Protein AF-A0A521XJP0-F1 (afdb_monomer)

pLDDT: mean 88.85, std 8.58, range [39.91, 96.44]

Radius of gyration: 29.36 Å; Cα contacts (8 Å, |Δi|>4): 157; chains: 1; bounding box: 65×65×94 Å

Solvent-accessible surface area (backbone atoms only — not comparable to full-atom values): 13134 Å² total; per-residue (Å²): 130,79,80,76,66,72,87,56,94,70,55,75,67,50,48,54,54,47,52,50,52,53,44,69,76,42,40,68,39,53,48,54,42,56,51,67,35,46,63,34,51,50,50,22,52,52,45,34,73,74,32,93,48,70,68,60,12,50,63,70,16,42,65,34,49,54,52,26,53,54,44,42,54,33,34,50,43,13,48,52,46,29,50,50,29,53,60,73,72,41,83,53,46,47,66,63,18,44,52,55,13,57,76,41,34,71,59,53,49,54,51,50,50,52,52,49,52,54,49,54,51,47,64,61,46,48,59,54,52,50,63,30,41,64,43,20,66,52,26,32,77,77,64,74,34,57,72,69,56,7,39,50,49,16,33,58,53,33,59,96,42,50,69,61,51,49,55,51,50,50,51,53,47,51,65,55,43,52,61,54,58,60,47,57,70,35,68,84,45,60,69,70,59,31,50,51,52,46,50,55,50,48,67,61,39,52,61,52,53,55,49,53,52,51,52,49,52,50,54,43,46,53,53,51,52,53,55,52,60,75,66,52,76,78,79,77,81,65,82,79,88,123

Mean predicted aligned error: 9.86 Å

Secondary structure (DSSP, 8-state):
-PPP-TTS---HHHHHHHHHHHHHHTHHHHHHHHHTTHHHHHHHHHHHHT-SSHHHHHHHHHHHHHHHHHHHHHHHHHHHHHHHHHHHTPPP-HHHHHHHHHHTHHHHHHHHHHHHHHHHHHHHHHHHHHHHHTTHHHHHHHH---THHHHHHHHHHHTT-HHHHHHHHHHHHHHHHHHHHHHHGGGGS-HHHHHHHHHHHHHHHHHHHHHHHHHHHHHHHHHHHHHHHHTSPPPP------

Nearest PDB structures (foldseek):
  1wdz-assembly1_B  TM=1.627E-01  e=7.153E+00  Homo sapiens

Sequence (242 aa):
MKPADIRGRHDLGEIIGLAWRLYARNFGPMFLIALTTAPLQMLAAVVQDRIDSPDNASLAAAPFQVAGALVTIVAAGALIHATNDAATGTRPDFARSIDAAIEHFGRLFTTSLLAGVLSLISLIALPYFVIRWTFSTWAVMLEDKRNWAALDASSSIVKGAWWRTFGILLVIVLVVIGPSVMASAAQALPALAAATIASAAAALIIPFGVAAQTLLYYDLRARKEALAEAAAPPPDAGPADQ

Foldseek 3Di:
DPDPQLVDDDDPVRVVVVVVVLCVVQVVLLVVLVVQLVVLVVVLVVLLVVDPDNVVSCVRSVVSVVVSVLSVLLSVQLNVVQSVCSSVVHRRDNVVSSVRSVVCSVVSVVVVVVVVVVVVVCVVVVVVLCLQQVCLVVCCVPVVDDDVRSSVVSNVLCVPVVVVSVVLLVVLVVVLCVLVVVLVVCPVDPPVSSVVSNVVSCVVSVVSSVVSVVVVSVVSVVVVVVVVVVPDDDPPPPDDDD

Structure (mmCIF, N/CA/C/O backbone):
data_AF-A0A521XJP0-F1
#
_entry.id   AF-A0A521XJP0-F1
#
loop_
_atom_site.group_PDB
_atom_site.id
_atom_site.type_symbol
_atom_site.label_atom_id
_atom_site.label_alt_id
_atom_site.label_comp_id
_atom_site.label_asym_id
_atom_site.label_entity_id
_atom_site.label_seq_id
_atom_site.pdbx_PDB_ins_code
_atom_site.Cartn_x
_atom_site.Cartn_y
_atom_site.Cartn_z
_atom_site.occupancy
_atom_site.B_iso_or_equiv
_atom_site.auth_seq_id
_atom_site.auth_comp_id
_atom_site.auth_asym_id
_atom_site.auth_atom_id
_atom_site.pdbx_PDB_model_num
ATOM 1 N N . MET A 1 1 ? -6.608 -10.877 -42.344 1.00 41.28 1 MET A N 1
ATOM 2 C CA . MET A 1 1 ? -6.842 -10.612 -40.906 1.00 41.28 1 MET A CA 1
ATOM 3 C C . MET A 1 1 ? -6.992 -9.107 -40.741 1.00 41.28 1 MET A C 1
ATOM 5 O O . MET A 1 1 ? -6.127 -8.395 -41.235 1.00 41.28 1 MET A O 1
ATOM 9 N N . LYS A 1 2 ? -8.101 -8.616 -40.166 1.00 39.91 2 LYS A N 1
ATOM 10 C CA . LYS A 1 2 ? -8.269 -7.177 -39.880 1.00 39.91 2 LYS A CA 1
ATOM 11 C C . LYS A 1 2 ? -7.113 -6.725 -38.972 1.00 39.91 2 LYS A C 1
ATOM 13 O O . LYS A 1 2 ? -6.764 -7.498 -38.077 1.00 39.91 2 LYS A O 1
ATOM 18 N N . PRO A 1 3 ? -6.511 -5.539 -39.180 1.00 53.59 3 PRO A N 1
ATOM 19 C CA . PRO A 1 3 ? -5.606 -4.984 -38.182 1.00 53.59 3 PRO A CA 1
ATOM 20 C C . PRO A 1 3 ? -6.378 -4.941 -36.863 1.00 53.59 3 PRO A C 1
ATOM 22 O O . PRO A 1 3 ? -7.487 -4.409 -36.821 1.00 53.59 3 PRO A O 1
ATOM 25 N N . ALA A 1 4 ? -5.856 -5.616 -35.838 1.00 60.56 4 ALA A N 1
ATOM 26 C CA . ALA A 1 4 ? -6.467 -5.589 -34.519 1.00 60.56 4 ALA A CA 1
ATOM 27 C C . ALA A 1 4 ? -6.596 -4.119 -34.111 1.00 60.56 4 ALA A C 1
ATOM 29 O O . ALA A 1 4 ? -5.626 -3.370 -34.224 1.00 60.56 4 ALA A O 1
ATOM 30 N N . ASP A 1 5 ? -7.791 -3.696 -33.709 1.00 72.56 5 ASP A N 1
ATOM 31 C CA . ASP A 1 5 ? -8.006 -2.343 -33.213 1.00 72.56 5 ASP A CA 1
ATOM 32 C C . ASP A 1 5 ? -7.354 -2.233 -31.833 1.00 72.56 5 ASP A C 1
ATOM 34 O O . ASP A 1 5 ? -7.974 -2.503 -30.811 1.00 72.56 5 ASP A O 1
ATOM 38 N N . ILE A 1 6 ? -6.065 -1.889 -31.801 1.00 77.56 6 ILE A N 1
ATOM 39 C CA . ILE A 1 6 ? -5.264 -1.830 -30.569 1.00 77.56 6 ILE A CA 1
ATOM 40 C C . ILE A 1 6 ? -5.848 -0.799 -29.583 1.00 77.56 6 ILE A C 1
ATOM 42 O O . ILE A 1 6 ? -5.656 -0.937 -28.380 1.00 77.56 6 ILE A O 1
ATOM 46 N N . ARG A 1 7 ? -6.621 0.187 -30.061 1.00 80.38 7 ARG A N 1
ATOM 47 C CA . ARG A 1 7 ? -7.267 1.221 -29.234 1.00 80.38 7 ARG A CA 1
ATOM 48 C C . ARG A 1 7 ? -8.703 0.873 -28.816 1.00 80.38 7 ARG A C 1
ATOM 50 O O . ARG A 1 7 ? -9.329 1.662 -28.110 1.00 80.38 7 ARG A O 1
ATOM 57 N N . GLY A 1 8 ? -9.213 -0.282 -29.241 1.00 82.12 8 GLY A N 1
ATOM 58 C CA . GLY A 1 8 ? -10.542 -0.779 -28.900 1.00 82.12 8 GLY A CA 1
ATOM 59 C C . GLY A 1 8 ? -10.670 -1.291 -27.460 1.00 82.12 8 GLY A C 1
ATOM 60 O O . GLY A 1 8 ? -9.744 -1.223 -26.652 1.00 82.12 8 GLY A O 1
ATOM 61 N N . ARG A 1 9 ? -11.854 -1.816 -27.127 1.00 85.25 9 ARG A N 1
ATOM 62 C CA . ARG A 1 9 ? -12.091 -2.526 -25.860 1.00 85.25 9 ARG A CA 1
ATOM 63 C C . ARG A 1 9 ? -11.477 -3.918 -25.960 1.00 85.25 9 ARG A C 1
ATOM 65 O O . ARG A 1 9 ? -11.809 -4.636 -26.895 1.00 85.25 9 ARG A O 1
ATOM 72 N N . HIS A 1 10 ? -10.662 -4.281 -24.978 1.00 88.25 10 HIS A N 1
ATOM 73 C CA . HIS A 1 10 ? -9.986 -5.576 -24.906 1.00 88.25 10 HIS A CA 1
ATOM 74 C C . HIS A 1 10 ? -10.281 -6.252 -23.572 1.00 88.25 10 HIS A C 1
ATOM 76 O O . HIS A 1 10 ? -10.392 -5.570 -22.546 1.00 88.25 10 HIS A O 1
ATOM 82 N N . ASP A 1 11 ? -10.392 -7.576 -23.577 1.00 91.75 11 ASP A N 1
ATOM 83 C CA . ASP A 1 11 ? -10.381 -8.366 -22.345 1.00 91.75 11 ASP A CA 1
ATOM 84 C C . ASP A 1 11 ? -8.949 -8.549 -21.787 1.00 91.75 11 ASP A C 1
ATOM 86 O O . ASP A 1 11 ? -7.956 -8.157 -22.405 1.00 91.75 11 ASP A O 1
ATOM 90 N N . LEU A 1 12 ? -8.812 -9.121 -20.584 1.00 89.19 12 LEU A N 1
ATOM 91 C CA . LEU A 1 12 ? -7.500 -9.315 -19.947 1.00 89.19 12 LEU A CA 1
ATOM 92 C C . LEU A 1 12 ? -6.549 -10.170 -20.807 1.00 89.19 12 LEU A C 1
ATOM 94 O O . LEU A 1 12 ? -5.361 -9.854 -20.914 1.00 89.19 12 LEU A O 1
ATOM 98 N N . GLY A 1 13 ? -7.058 -11.251 -21.405 1.00 91.12 13 GLY A N 1
ATOM 99 C CA . GLY A 1 13 ? -6.258 -12.167 -22.219 1.00 91.12 13 GLY A CA 1
ATOM 100 C C . GLY A 1 13 ? -5.798 -11.511 -23.518 1.00 91.12 13 GLY A C 1
ATOM 101 O O . GLY A 1 13 ? -4.644 -11.666 -23.928 1.00 91.12 13 GLY A O 1
ATOM 102 N N . GLU A 1 14 ? -6.668 -10.713 -24.125 1.00 91.31 14 GLU A N 1
ATOM 103 C CA . GLU A 1 14 ? -6.392 -9.893 -25.293 1.00 91.31 14 GLU A CA 1
ATOM 104 C C . GLU A 1 14 ? -5.346 -8.822 -24.990 1.00 91.31 14 GLU A C 1
ATOM 106 O O . GLU A 1 14 ? -4.403 -8.699 -25.769 1.00 91.31 14 GLU A O 1
ATOM 111 N N . ILE A 1 15 ? -5.435 -8.112 -23.856 1.00 91.19 15 ILE A N 1
ATOM 112 C CA . ILE A 1 15 ? -4.435 -7.107 -23.447 1.00 91.19 15 ILE A CA 1
ATOM 113 C C . ILE A 1 15 ? -3.057 -7.752 -23.310 1.00 91.19 15 ILE A C 1
ATOM 115 O O . ILE A 1 15 ? -2.093 -7.267 -23.904 1.00 91.19 15 ILE A O 1
ATOM 119 N N . ILE A 1 16 ? -2.956 -8.860 -22.571 1.00 93.00 16 ILE A N 1
ATOM 120 C CA . ILE A 1 16 ? -1.677 -9.551 -22.356 1.00 93.00 16 ILE A CA 1
ATOM 121 C C . ILE A 1 16 ? -1.134 -10.085 -23.689 1.00 93.00 16 ILE A C 1
ATOM 123 O O . ILE A 1 16 ? 0.036 -9.878 -24.021 1.00 93.00 16 ILE A O 1
ATOM 127 N N . GLY A 1 17 ? -1.988 -10.718 -24.497 1.00 92.56 17 GLY A N 1
ATOM 128 C CA . GLY A 1 17 ? -1.606 -11.235 -25.808 1.00 92.56 17 GLY A CA 1
ATOM 129 C C . GLY A 1 17 ? -1.209 -10.134 -26.797 1.00 92.56 17 GLY A C 1
ATOM 130 O O . GLY A 1 17 ? -0.310 -10.328 -27.618 1.00 92.56 17 GLY A O 1
ATOM 131 N N . LEU A 1 18 ? -1.857 -8.968 -26.759 1.00 90.94 18 LEU A N 1
ATOM 132 C CA . LEU A 1 18 ? -1.499 -7.796 -27.562 1.00 90.94 18 LEU A CA 1
ATOM 133 C C . LEU A 1 18 ? -0.185 -7.180 -27.090 1.00 90.94 18 LEU A C 1
ATOM 135 O O . LEU A 1 18 ? 0.667 -6.917 -27.935 1.00 90.94 18 LEU A O 1
ATOM 139 N N . ALA A 1 19 ? 0.012 -7.017 -25.782 1.00 91.19 19 ALA A N 1
ATOM 140 C CA . ALA A 1 19 ? 1.254 -6.505 -25.211 1.00 91.19 19 ALA A CA 1
ATOM 141 C C . ALA A 1 19 ? 2.448 -7.382 -25.613 1.00 91.19 19 ALA A C 1
ATOM 143 O O . ALA A 1 19 ? 3.440 -6.867 -26.130 1.00 91.19 19 ALA A O 1
ATOM 144 N N . TRP A 1 20 ? 2.318 -8.709 -25.486 1.00 92.75 20 TRP A N 1
ATOM 145 C CA . TRP A 1 20 ? 3.363 -9.645 -25.904 1.00 92.75 20 TRP A CA 1
ATOM 146 C C . TRP A 1 20 ? 3.658 -9.556 -27.404 1.00 92.75 20 TRP A C 1
ATOM 148 O O . TRP A 1 20 ? 4.815 -9.450 -27.805 1.00 92.75 20 TRP A O 1
ATOM 158 N N . ARG A 1 21 ? 2.620 -9.545 -28.252 1.00 90.62 21 ARG A N 1
ATOM 159 C CA . ARG A 1 21 ? 2.785 -9.412 -29.711 1.00 90.62 21 ARG A CA 1
ATOM 160 C C . ARG A 1 21 ? 3.434 -8.085 -30.099 1.00 90.62 21 ARG A C 1
ATOM 162 O O . ARG A 1 21 ? 4.271 -8.057 -30.999 1.00 90.62 21 ARG A O 1
ATOM 169 N N . LEU A 1 22 ? 3.051 -6.997 -29.437 1.00 90.00 22 LEU A N 1
ATOM 170 C CA . LEU A 1 22 ? 3.576 -5.659 -29.688 1.00 90.00 22 LEU A CA 1
ATOM 171 C C . LEU A 1 22 ? 5.051 -5.575 -29.287 1.00 90.00 22 LEU A C 1
ATOM 173 O O . LEU A 1 22 ? 5.857 -5.081 -30.078 1.00 90.00 22 LEU A O 1
ATOM 177 N N . TYR A 1 23 ? 5.403 -6.120 -28.123 1.00 90.56 23 TYR A N 1
ATOM 178 C CA . TYR A 1 23 ? 6.780 -6.201 -27.652 1.00 90.56 23 TYR A CA 1
ATOM 179 C C . TYR A 1 23 ? 7.641 -7.089 -28.555 1.00 90.56 23 TYR A C 1
ATOM 181 O O . TYR A 1 23 ? 8.655 -6.629 -29.069 1.00 90.56 23 TYR A O 1
ATOM 189 N N . ALA A 1 24 ? 7.214 -8.323 -28.839 1.00 91.62 24 ALA A N 1
ATOM 190 C CA . ALA A 1 24 ? 7.974 -9.261 -29.667 1.00 91.62 24 ALA A CA 1
ATOM 191 C C . ALA A 1 24 ? 8.224 -8.723 -31.087 1.00 91.62 24 ALA A C 1
ATOM 193 O O . ALA A 1 24 ? 9.311 -8.890 -31.638 1.00 91.62 24 ALA A O 1
ATOM 194 N N . ARG A 1 25 ? 7.241 -8.027 -31.676 1.00 90.88 25 ARG A N 1
ATOM 195 C CA . ARG A 1 25 ? 7.371 -7.424 -33.012 1.00 90.88 25 ARG A CA 1
ATOM 196 C C . ARG A 1 25 ? 8.297 -6.205 -33.036 1.00 90.88 25 ARG A C 1
ATOM 198 O O . ARG A 1 25 ? 8.910 -5.944 -34.066 1.00 90.88 25 ARG A O 1
ATOM 205 N N . ASN A 1 26 ? 8.388 -5.461 -31.933 1.00 90.44 26 ASN A N 1
ATOM 206 C CA . ASN A 1 26 ? 9.169 -4.223 -31.828 1.00 90.44 26 ASN A CA 1
ATOM 207 C C . ASN A 1 26 ? 10.281 -4.329 -30.773 1.00 90.44 26 ASN A C 1
ATOM 209 O O . ASN A 1 26 ? 10.631 -3.334 -30.135 1.00 90.44 26 ASN 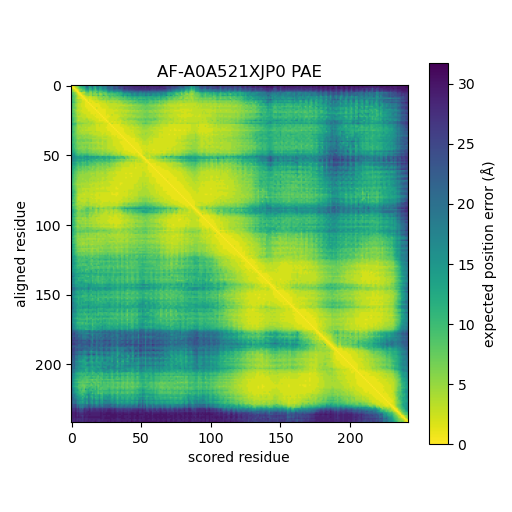A O 1
ATOM 213 N N . PHE A 1 27 ? 10.833 -5.533 -30.597 1.00 91.44 27 PHE A N 1
ATOM 214 C CA . PHE A 1 27 ? 11.757 -5.838 -29.509 1.00 91.44 27 PHE A CA 1
ATOM 215 C C . PHE A 1 27 ? 12.961 -4.897 -29.499 1.00 91.44 27 PHE A C 1
ATOM 217 O O . PHE A 1 27 ? 13.266 -4.328 -28.463 1.00 91.44 27 PHE A O 1
ATOM 224 N N . GLY A 1 28 ? 13.600 -4.674 -30.653 1.00 92.38 28 GLY A N 1
ATOM 225 C CA . GLY A 1 28 ? 14.819 -3.866 -30.758 1.00 92.38 28 GLY A CA 1
ATOM 226 C C . GLY A 1 28 ? 14.673 -2.453 -30.177 1.00 92.38 28 GLY A C 1
ATOM 227 O O . GLY A 1 28 ? 15.325 -2.156 -29.180 1.00 92.38 28 GLY A O 1
ATOM 228 N N . PRO A 1 29 ? 13.809 -1.585 -30.740 1.00 90.38 29 PRO A N 1
ATOM 229 C CA . PRO A 1 29 ? 13.632 -0.223 -30.237 1.00 90.38 29 PRO A CA 1
ATOM 230 C C . PRO A 1 29 ? 13.218 -0.173 -28.762 1.00 90.38 29 PRO A C 1
ATOM 232 O O . PRO A 1 29 ? 13.788 0.594 -27.994 1.00 90.38 29 PRO A O 1
ATOM 235 N N . MET A 1 30 ? 12.273 -1.020 -28.341 1.00 91.50 30 MET A N 1
ATOM 236 C CA . MET A 1 30 ? 11.793 -1.039 -26.953 1.00 91.50 30 MET A CA 1
ATOM 237 C C . MET A 1 30 ? 12.867 -1.517 -25.974 1.00 91.50 30 MET A C 1
ATOM 239 O O . MET A 1 30 ? 13.042 -0.932 -24.906 1.00 91.50 30 MET A O 1
ATOM 243 N N . PHE A 1 31 ? 13.620 -2.549 -26.350 1.00 94.31 31 PHE A N 1
ATOM 244 C CA . PHE A 1 31 ? 14.736 -3.058 -25.565 1.00 94.31 31 PHE A CA 1
ATOM 245 C C . PHE A 1 31 ? 15.857 -2.026 -25.458 1.00 94.31 31 PHE A C 1
ATOM 247 O O . PHE A 1 31 ? 16.378 -1.827 -24.370 1.00 94.31 31 PHE A O 1
ATOM 254 N N . LEU A 1 32 ? 16.190 -1.322 -26.544 1.00 94.25 32 LEU A N 1
ATOM 255 C CA . LEU A 1 32 ? 17.201 -0.263 -26.519 1.00 94.25 32 LEU A CA 1
ATOM 256 C C . LEU A 1 32 ? 16.789 0.904 -25.616 1.00 94.25 32 LEU A C 1
ATOM 258 O O . LEU A 1 32 ? 17.624 1.386 -24.856 1.00 94.25 32 LEU A O 1
ATOM 262 N N . ILE A 1 33 ? 15.516 1.322 -25.642 1.00 93.62 33 ILE A N 1
ATOM 263 C CA . ILE A 1 33 ? 14.997 2.343 -24.714 1.00 93.62 33 ILE A CA 1
ATOM 264 C C . ILE A 1 33 ? 15.160 1.866 -23.268 1.00 93.62 33 ILE A C 1
ATOM 266 O O . ILE A 1 33 ? 15.703 2.599 -22.446 1.00 93.62 33 ILE A O 1
ATOM 270 N N . ALA A 1 34 ? 14.758 0.632 -22.957 1.00 92.31 34 ALA A N 1
ATOM 271 C CA . ALA A 1 34 ? 14.918 0.071 -21.615 1.00 92.31 34 ALA A CA 1
ATOM 272 C C . ALA A 1 34 ? 16.398 -0.065 -21.209 1.00 92.31 34 ALA A C 1
ATOM 274 O O . ALA A 1 34 ? 16.759 0.207 -20.068 1.00 92.31 34 ALA A O 1
ATOM 275 N N . LEU A 1 35 ? 17.278 -0.416 -22.148 1.00 95.25 35 LEU A N 1
ATOM 276 C CA . LEU A 1 35 ? 18.709 -0.573 -21.900 1.00 95.25 35 LEU A CA 1
ATOM 277 C C . LEU A 1 35 ? 19.365 0.737 -21.442 1.00 95.25 35 LEU A C 1
ATOM 279 O O . LEU A 1 35 ? 20.361 0.684 -20.728 1.00 95.25 35 LEU A O 1
ATOM 283 N N . THR A 1 36 ? 18.798 1.903 -21.773 1.00 93.75 36 THR A N 1
ATOM 284 C CA . THR A 1 36 ? 19.321 3.201 -21.305 1.00 93.75 36 THR A CA 1
ATOM 285 C C . THR A 1 36 ? 19.324 3.345 -19.783 1.00 93.75 36 THR A C 1
ATOM 287 O O . THR A 1 36 ? 20.167 4.064 -19.246 1.00 93.75 36 THR A O 1
ATOM 290 N N . THR A 1 37 ? 18.441 2.644 -19.065 1.00 92.56 37 THR A N 1
ATOM 291 C CA . THR A 1 37 ? 18.385 2.717 -17.598 1.00 92.56 37 THR A CA 1
ATOM 292 C C . THR A 1 37 ? 19.456 1.850 -16.934 1.00 92.56 37 THR A C 1
ATOM 294 O O . THR A 1 37 ? 19.838 2.113 -15.793 1.00 92.56 37 THR A O 1
ATOM 297 N N . ALA A 1 38 ? 19.949 0.817 -17.625 1.00 93.50 38 ALA A N 1
ATOM 298 C CA . ALA A 1 38 ? 20.813 -0.203 -17.037 1.00 93.50 38 ALA A CA 1
ATOM 299 C C . ALA A 1 38 ? 22.195 0.324 -16.602 1.00 93.50 38 ALA A C 1
ATOM 301 O O . ALA A 1 38 ? 22.574 0.044 -15.466 1.00 93.50 38 ALA A O 1
ATOM 302 N N . PRO A 1 39 ? 22.939 1.125 -17.399 1.00 95.00 39 PRO A N 1
ATOM 303 C CA . PRO A 1 39 ? 24.271 1.589 -17.009 1.00 95.00 39 PRO A CA 1
ATOM 304 C C . PRO A 1 39 ? 24.295 2.347 -15.679 1.00 95.00 39 PRO A C 1
ATOM 306 O O . PRO A 1 39 ? 25.166 2.101 -14.850 1.00 95.00 39 PRO A O 1
ATOM 309 N N . LEU A 1 40 ? 23.324 3.234 -15.439 1.00 91.75 40 LEU A N 1
ATOM 310 C CA . LEU A 1 40 ? 23.261 4.017 -14.199 1.00 91.75 40 LEU A CA 1
ATOM 311 C C . LEU A 1 40 ? 22.912 3.151 -12.987 1.00 91.75 40 LEU A C 1
ATOM 313 O O . LEU A 1 40 ? 23.495 3.335 -11.921 1.00 91.75 40 LEU A O 1
ATOM 317 N N . GLN A 1 41 ? 22.012 2.181 -13.157 1.00 90.19 41 GLN A N 1
ATOM 318 C CA . GLN A 1 41 ? 21.685 1.227 -12.095 1.00 90.19 41 GLN A CA 1
ATOM 319 C C . GLN A 1 41 ? 22.869 0.305 -11.783 1.00 90.19 41 GLN A C 1
ATOM 321 O O . GLN A 1 41 ? 23.164 0.064 -10.615 1.00 90.19 41 GLN A O 1
ATOM 326 N N . MET A 1 42 ? 23.589 -0.157 -12.809 1.00 93.50 42 MET A N 1
ATOM 327 C CA . MET A 1 42 ? 24.803 -0.958 -12.640 1.00 93.50 42 MET A CA 1
ATOM 328 C C . MET A 1 42 ? 25.894 -0.169 -11.915 1.00 93.50 42 MET A C 1
ATOM 330 O O . MET A 1 42 ? 26.503 -0.694 -10.990 1.00 93.50 42 MET A O 1
ATOM 334 N N . LEU A 1 43 ? 26.120 1.095 -12.285 1.00 93.69 43 LEU A N 1
ATOM 335 C CA . LEU A 1 43 ? 27.081 1.956 -11.593 1.00 93.69 43 LEU A CA 1
ATOM 336 C C . LEU A 1 43 ? 26.696 2.174 -10.128 1.00 93.69 43 LEU A C 1
ATOM 338 O O . LEU A 1 43 ? 27.554 2.034 -9.260 1.00 93.69 43 LEU A O 1
ATOM 342 N N . ALA A 1 44 ? 25.420 2.452 -9.840 1.00 91.88 44 ALA A N 1
ATOM 343 C CA . ALA A 1 44 ? 24.937 2.577 -8.466 1.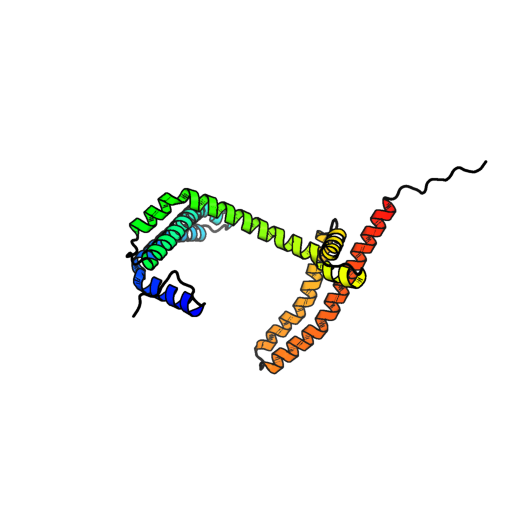00 91.88 44 ALA A CA 1
ATOM 344 C C . ALA A 1 44 ? 25.206 1.297 -7.654 1.00 91.88 44 ALA A C 1
ATOM 346 O O . ALA A 1 44 ? 25.738 1.380 -6.550 1.00 91.88 44 ALA A O 1
ATOM 347 N N . ALA A 1 45 ? 24.914 0.125 -8.226 1.00 92.25 45 ALA A N 1
ATOM 348 C CA . ALA A 1 45 ? 25.143 -1.165 -7.578 1.00 92.25 45 ALA A CA 1
ATOM 349 C C . ALA A 1 45 ? 26.636 -1.452 -7.344 1.00 92.25 45 ALA A C 1
ATOM 351 O O . ALA A 1 45 ? 27.012 -1.902 -6.266 1.00 92.25 45 ALA A O 1
ATOM 352 N N . VAL A 1 46 ? 27.503 -1.145 -8.317 1.00 94.81 46 VAL A N 1
ATOM 353 C CA . VAL A 1 46 ? 28.959 -1.301 -8.163 1.00 94.81 46 VAL A CA 1
ATOM 354 C C . VAL A 1 46 ? 29.495 -0.381 -7.069 1.00 94.81 46 VAL A C 1
ATOM 356 O O . VAL A 1 46 ? 30.323 -0.811 -6.276 1.00 94.81 46 VAL A O 1
ATOM 359 N N . VAL A 1 47 ? 29.033 0.870 -6.987 1.00 93.19 47 VAL A N 1
ATOM 360 C CA . VAL A 1 47 ? 29.447 1.775 -5.900 1.00 93.19 47 VAL A CA 1
ATOM 361 C C . VAL A 1 47 ? 29.004 1.239 -4.540 1.00 93.19 47 VAL A C 1
ATOM 363 O O . VAL A 1 47 ? 29.780 1.306 -3.590 1.00 93.19 47 VAL A O 1
ATOM 366 N N . GLN A 1 48 ? 27.798 0.669 -4.453 1.00 91.94 48 GLN A N 1
ATOM 367 C CA . GLN A 1 48 ? 27.302 0.070 -3.214 1.00 91.94 48 GLN A CA 1
ATOM 368 C C . GLN A 1 48 ? 28.124 -1.145 -2.775 1.00 91.94 48 GLN A C 1
ATOM 370 O O . GLN A 1 48 ? 28.442 -1.261 -1.598 1.00 91.94 48 GLN A O 1
ATOM 375 N N . ASP A 1 49 ? 28.505 -2.011 -3.714 1.00 93.56 49 ASP A N 1
ATOM 376 C CA . ASP A 1 49 ? 29.307 -3.215 -3.451 1.00 93.56 49 ASP A CA 1
ATOM 377 C C . ASP A 1 49 ? 30.739 -2.896 -2.982 1.00 93.56 49 ASP A C 1
ATOM 379 O O . ASP A 1 49 ? 31.347 -3.653 -2.233 1.00 93.56 49 ASP A O 1
ATOM 383 N N . ARG A 1 50 ? 31.291 -1.749 -3.395 1.00 93.38 50 ARG A N 1
ATOM 384 C CA . ARG A 1 50 ? 32.675 -1.354 -3.082 1.00 93.38 50 ARG A CA 1
ATOM 385 C C . ARG A 1 50 ? 32.854 -0.686 -1.720 1.00 93.38 50 ARG A C 1
ATOM 387 O O . ARG A 1 50 ? 33.994 -0.395 -1.360 1.00 93.38 50 ARG A O 1
ATOM 394 N N . ILE A 1 51 ? 31.774 -0.389 -0.999 1.00 92.62 51 ILE A N 1
ATOM 395 C CA . ILE A 1 51 ? 31.816 0.361 0.260 1.00 92.62 51 ILE A CA 1
ATOM 396 C C . ILE A 1 51 ? 31.232 -0.499 1.384 1.00 92.62 51 ILE A C 1
ATOM 398 O O . ILE A 1 51 ? 30.039 -0.774 1.407 1.00 92.62 51 ILE A O 1
ATOM 402 N N . ASP A 1 52 ? 32.070 -0.851 2.363 1.00 89.44 52 ASP A N 1
ATOM 403 C CA . ASP A 1 52 ? 31.701 -1.766 3.456 1.00 89.44 52 ASP A CA 1
ATOM 404 C C . ASP A 1 52 ? 30.623 -1.207 4.403 1.00 89.44 52 ASP A C 1
ATOM 406 O O . ASP A 1 52 ? 29.895 -1.961 5.046 1.00 89.44 52 ASP A O 1
ATOM 410 N N . SER A 1 53 ? 30.524 0.123 4.519 1.00 92.62 53 SER A N 1
ATOM 411 C CA . SER A 1 53 ? 29.511 0.785 5.349 1.00 92.62 53 SER A CA 1
ATOM 412 C C . SER A 1 53 ? 28.241 1.068 4.533 1.00 92.62 53 SER A C 1
ATOM 414 O O . SER A 1 53 ? 28.308 1.878 3.603 1.00 92.62 53 SER A O 1
ATOM 416 N N . PRO A 1 54 ? 27.074 0.494 4.895 1.00 84.81 54 PRO A N 1
ATOM 417 C CA . PRO A 1 54 ? 25.823 0.670 4.150 1.00 84.81 54 PRO A CA 1
ATOM 418 C C . PRO A 1 54 ? 25.374 2.132 4.004 1.00 84.81 54 PRO A C 1
ATOM 420 O O . PRO A 1 54 ? 24.845 2.524 2.958 1.00 84.81 54 PRO A O 1
ATOM 423 N N . ASP A 1 55 ? 25.612 2.953 5.028 1.00 88.06 55 ASP A N 1
ATOM 424 C CA . ASP A 1 55 ? 25.234 4.369 5.021 1.00 88.06 55 ASP A CA 1
ATOM 425 C C . ASP A 1 55 ? 26.099 5.155 4.027 1.00 88.06 55 ASP A C 1
ATOM 427 O O . ASP A 1 55 ? 25.588 5.890 3.179 1.00 88.06 55 ASP A O 1
ATOM 431 N N . ASN A 1 56 ? 27.417 4.930 4.058 1.00 90.75 56 ASN A N 1
ATOM 432 C CA . ASN A 1 56 ? 28.356 5.573 3.136 1.00 90.75 56 ASN A CA 1
ATOM 433 C C . ASN A 1 56 ? 28.158 5.076 1.696 1.00 90.75 56 ASN A C 1
ATOM 435 O O . ASN A 1 56 ? 28.250 5.868 0.758 1.00 90.75 56 ASN A O 1
ATOM 439 N N . ALA A 1 57 ? 27.840 3.790 1.524 1.00 89.81 57 ALA A N 1
ATOM 440 C CA . ALA A 1 57 ? 27.514 3.176 0.241 1.00 89.81 57 ALA A CA 1
ATOM 441 C C . ALA A 1 57 ? 26.287 3.838 -0.401 1.00 89.81 57 ALA A C 1
ATOM 443 O O . ALA A 1 57 ? 26.299 4.186 -1.583 1.00 89.81 57 ALA A O 1
ATOM 444 N N . SER A 1 58 ? 25.241 4.071 0.397 1.00 89.06 58 SER A N 1
ATOM 445 C CA . SER A 1 58 ? 24.002 4.709 -0.056 1.00 89.06 58 SER A CA 1
ATOM 446 C C . SER A 1 58 ? 24.218 6.172 -0.437 1.00 89.06 58 SER A C 1
ATOM 448 O O . SER A 1 58 ? 23.762 6.604 -1.496 1.00 89.06 58 SER A O 1
ATOM 450 N N . LEU A 1 59 ? 24.963 6.924 0.377 1.00 91.56 59 LEU A N 1
ATOM 451 C CA . LEU A 1 59 ? 25.301 8.319 0.079 1.00 91.56 59 LEU A CA 1
ATOM 452 C C . LEU A 1 59 ? 26.171 8.446 -1.181 1.00 91.56 59 LEU A C 1
ATOM 454 O O . LEU A 1 59 ? 25.919 9.320 -2.010 1.00 91.56 59 LEU A O 1
ATOM 458 N N . ALA A 1 60 ? 27.154 7.560 -1.363 1.00 92.88 60 ALA A N 1
ATOM 459 C CA . ALA A 1 60 ? 28.019 7.554 -2.543 1.00 92.88 60 ALA A CA 1
ATOM 460 C C . ALA A 1 60 ? 27.276 7.139 -3.826 1.00 92.88 60 ALA A C 1
ATOM 462 O O . ALA A 1 60 ? 27.576 7.646 -4.908 1.00 92.88 60 ALA A O 1
ATOM 463 N N . ALA A 1 61 ? 26.290 6.243 -3.719 1.00 93.25 61 ALA A N 1
ATOM 464 C CA . ALA A 1 61 ? 25.470 5.807 -4.847 1.00 93.25 61 ALA A CA 1
ATOM 465 C C . ALA A 1 61 ? 24.333 6.785 -5.196 1.00 93.25 61 ALA A C 1
ATOM 467 O O . ALA A 1 61 ? 23.803 6.730 -6.309 1.00 93.25 61 ALA A O 1
ATOM 468 N N . ALA A 1 62 ? 23.968 7.693 -4.284 1.00 93.50 62 ALA A N 1
ATOM 469 C CA . ALA A 1 62 ? 22.831 8.600 -4.442 1.00 93.50 62 ALA A CA 1
ATOM 470 C C . ALA A 1 62 ? 22.837 9.401 -5.763 1.00 93.50 62 ALA A C 1
ATOM 472 O O . ALA A 1 62 ? 21.792 9.443 -6.414 1.00 93.50 62 ALA A O 1
ATOM 473 N N . PRO A 1 63 ? 23.961 9.974 -6.248 1.00 95.12 63 PRO A N 1
ATOM 474 C CA . PRO A 1 63 ? 23.974 10.682 -7.530 1.00 95.12 63 PRO A CA 1
ATOM 475 C C . PRO A 1 63 ? 23.584 9.786 -8.716 1.00 95.12 63 PRO A C 1
ATOM 477 O O . PRO A 1 63 ? 22.824 10.209 -9.587 1.00 95.12 63 PRO A O 1
ATOM 480 N N . PHE A 1 64 ? 24.052 8.533 -8.731 1.00 94.19 64 PHE A N 1
ATOM 481 C CA . PHE A 1 64 ? 23.727 7.559 -9.779 1.00 94.19 64 PHE A CA 1
ATOM 482 C C . PHE A 1 64 ? 22.274 7.097 -9.693 1.00 94.19 64 PHE A C 1
ATOM 484 O O . PHE A 1 64 ? 21.629 6.917 -10.723 1.00 94.19 64 PHE A O 1
ATOM 491 N N . GLN A 1 65 ? 21.736 6.953 -8.480 1.00 91.81 65 GLN A N 1
ATOM 492 C CA . GLN A 1 65 ? 20.327 6.624 -8.268 1.00 91.81 65 GLN A CA 1
ATOM 493 C C . GLN A 1 65 ? 19.411 7.759 -8.726 1.00 91.81 65 GLN A C 1
ATOM 495 O O . GLN A 1 65 ? 18.434 7.506 -9.427 1.00 91.81 65 GLN A O 1
ATOM 500 N N . VAL A 1 66 ? 19.746 9.010 -8.391 1.00 92.88 66 VAL A N 1
ATOM 501 C CA . VAL A 1 66 ? 18.997 10.188 -8.848 1.00 92.88 66 VAL A CA 1
ATOM 502 C C . VAL A 1 66 ? 19.041 10.275 -10.371 1.00 92.88 66 VAL A C 1
ATOM 504 O O . VAL A 1 66 ? 17.989 10.356 -11.002 1.00 92.88 66 VAL A O 1
ATOM 507 N N . ALA A 1 67 ? 20.225 10.177 -10.980 1.00 93.50 67 ALA A N 1
ATOM 508 C CA . ALA A 1 67 ? 20.350 10.158 -12.436 1.00 93.50 67 ALA A CA 1
ATOM 509 C C . ALA A 1 67 ? 19.552 8.997 -13.059 1.00 93.50 67 ALA A C 1
ATOM 511 O O . ALA A 1 67 ? 18.817 9.196 -14.026 1.00 93.50 67 ALA A O 1
ATOM 512 N N . GLY A 1 68 ? 19.640 7.797 -12.480 1.00 93.25 68 GLY A N 1
ATOM 513 C CA . GLY A 1 68 ? 18.914 6.612 -12.932 1.00 93.25 68 GLY A CA 1
ATOM 514 C C . GLY A 1 68 ? 17.397 6.779 -12.848 1.00 93.25 68 GLY A C 1
ATOM 515 O O . GLY A 1 68 ? 16.686 6.376 -13.769 1.00 93.25 68 GLY A O 1
ATOM 516 N N . ALA A 1 69 ? 16.892 7.428 -11.798 1.00 90.50 69 ALA A N 1
ATOM 517 C CA . ALA A 1 69 ? 15.473 7.736 -11.653 1.00 90.50 69 ALA A CA 1
ATOM 518 C C . ALA A 1 69 ? 14.997 8.707 -12.746 1.00 90.50 69 ALA A C 1
ATOM 520 O O . ALA A 1 69 ? 13.961 8.470 -13.369 1.00 90.50 69 ALA A O 1
ATOM 521 N N . LEU A 1 70 ? 15.777 9.752 -13.046 1.00 92.19 70 LEU A N 1
ATOM 522 C CA . LEU A 1 70 ? 15.461 10.697 -14.125 1.00 92.19 70 LEU A CA 1
ATOM 523 C C . LEU A 1 70 ? 15.461 10.007 -15.496 1.00 92.19 70 LEU A C 1
ATOM 525 O O . LEU A 1 70 ? 14.522 10.187 -16.272 1.00 92.19 70 LEU A O 1
ATOM 529 N N . VAL A 1 71 ? 16.458 9.160 -15.772 1.00 93.62 71 VAL A N 1
ATOM 530 C CA . VAL A 1 71 ? 16.514 8.367 -17.013 1.00 93.62 71 VAL A CA 1
ATOM 531 C C . VAL A 1 71 ? 15.347 7.385 -17.095 1.00 93.62 71 VAL A C 1
ATOM 533 O O . VAL A 1 71 ? 14.794 7.193 -18.171 1.00 93.62 71 VAL A O 1
ATOM 536 N N . THR A 1 72 ? 14.898 6.824 -15.972 1.00 93.19 72 THR A N 1
ATOM 537 C CA . THR A 1 72 ? 13.721 5.942 -15.935 1.00 93.19 72 THR A CA 1
ATOM 538 C C . THR A 1 72 ? 12.438 6.688 -16.309 1.00 93.19 72 THR A C 1
ATOM 540 O O . THR A 1 72 ? 11.619 6.144 -17.046 1.00 93.19 72 THR A O 1
ATOM 543 N N . ILE A 1 73 ? 12.270 7.944 -15.875 1.00 92.19 73 ILE A N 1
ATOM 544 C CA . ILE A 1 73 ? 11.126 8.784 -16.277 1.00 92.19 73 ILE A CA 1
ATOM 545 C C . ILE A 1 73 ? 11.137 9.015 -17.795 1.00 92.19 73 ILE A C 1
ATOM 547 O O . ILE A 1 73 ? 10.103 8.866 -18.451 1.00 92.19 73 ILE A O 1
ATOM 551 N N . VAL A 1 74 ? 12.306 9.328 -18.363 1.00 93.69 74 VAL A N 1
ATOM 552 C CA . VAL A 1 74 ? 12.470 9.505 -19.816 1.00 93.69 74 VAL A CA 1
ATOM 553 C C . VAL A 1 74 ? 12.197 8.194 -20.558 1.00 93.69 74 VAL A C 1
ATOM 555 O O . VAL A 1 74 ? 11.406 8.175 -21.497 1.00 93.69 74 VAL A O 1
ATOM 558 N N . ALA A 1 75 ? 12.782 7.081 -20.114 1.00 94.06 75 ALA A N 1
ATOM 559 C CA . ALA A 1 75 ? 12.588 5.768 -20.722 1.00 94.06 75 ALA A CA 1
ATOM 560 C C . ALA A 1 75 ? 11.116 5.330 -20.680 1.00 94.06 75 ALA A C 1
ATOM 562 O O . ALA A 1 75 ? 10.606 4.808 -21.669 1.00 94.06 75 ALA A O 1
ATOM 563 N N . ALA A 1 76 ? 10.403 5.595 -19.581 1.00 93.50 76 ALA A N 1
ATOM 564 C CA . ALA A 1 76 ? 8.972 5.328 -19.478 1.00 93.50 76 ALA A CA 1
ATOM 565 C C . ALA A 1 76 ? 8.168 6.147 -20.501 1.00 93.50 76 ALA A C 1
ATOM 567 O O . ALA A 1 76 ? 7.359 5.580 -21.236 1.00 93.50 76 ALA A O 1
ATOM 568 N N . GLY A 1 77 ? 8.430 7.455 -20.608 1.00 92.94 77 GLY A N 1
ATOM 569 C CA . GLY A 1 77 ? 7.812 8.311 -21.627 1.00 92.94 77 GLY A CA 1
ATOM 570 C C . GLY A 1 77 ? 8.094 7.827 -23.054 1.00 92.94 77 GLY A C 1
ATOM 571 O O . GLY A 1 77 ? 7.182 7.747 -23.878 1.00 92.94 77 GLY A O 1
ATOM 572 N N . ALA A 1 78 ? 9.334 7.417 -23.322 1.00 93.81 78 ALA A N 1
ATOM 573 C CA . ALA A 1 78 ? 9.760 6.912 -24.622 1.00 93.81 78 ALA A CA 1
ATOM 574 C C . ALA A 1 78 ? 9.101 5.567 -24.960 1.00 93.81 78 ALA A C 1
ATOM 576 O O . ALA A 1 78 ? 8.648 5.370 -26.084 1.00 93.81 78 ALA A O 1
ATOM 577 N N . LEU A 1 79 ? 8.969 4.652 -23.996 1.00 94.62 79 LEU A N 1
ATOM 578 C CA . LEU A 1 79 ? 8.254 3.385 -24.185 1.00 94.62 79 LEU A CA 1
ATOM 579 C C . LEU A 1 79 ? 6.757 3.603 -24.431 1.00 94.62 79 LEU A C 1
ATOM 581 O O . LEU A 1 79 ? 6.170 2.903 -25.259 1.00 94.62 79 LEU A O 1
ATOM 585 N N . ILE A 1 80 ? 6.142 4.584 -23.764 1.00 93.81 80 ILE A N 1
ATOM 586 C CA . ILE A 1 80 ? 4.747 4.974 -24.016 1.00 93.81 80 ILE A CA 1
ATOM 587 C C . ILE A 1 80 ? 4.603 5.513 -25.443 1.00 93.81 80 ILE A C 1
ATOM 589 O O . ILE A 1 80 ? 3.712 5.074 -26.173 1.00 93.81 80 ILE A O 1
ATOM 593 N N . HIS A 1 81 ? 5.507 6.397 -25.873 1.00 93.31 81 HIS A N 1
ATOM 594 C CA . HIS A 1 81 ? 5.526 6.920 -27.239 1.00 93.31 81 HIS A CA 1
ATOM 595 C C . HIS A 1 81 ? 5.727 5.799 -28.274 1.00 93.31 81 HIS A C 1
ATOM 597 O O . HIS A 1 81 ? 4.931 5.663 -29.201 1.00 93.31 81 HIS A O 1
ATOM 603 N N . ALA A 1 82 ? 6.718 4.927 -28.073 1.00 91.69 82 ALA A N 1
ATOM 604 C CA . ALA A 1 82 ? 6.993 3.770 -28.925 1.00 91.69 82 ALA A CA 1
ATOM 605 C C . ALA A 1 82 ? 5.798 2.805 -29.010 1.00 91.69 82 ALA A C 1
ATOM 607 O O . ALA A 1 82 ? 5.502 2.256 -30.073 1.00 91.69 82 ALA A O 1
ATOM 608 N N . THR A 1 83 ? 5.083 2.606 -27.901 1.00 91.44 83 THR A N 1
ATOM 609 C CA . THR A 1 83 ? 3.866 1.783 -27.867 1.00 91.44 83 THR A CA 1
ATOM 610 C C . THR A 1 83 ? 2.733 2.446 -28.645 1.00 91.44 83 THR A C 1
ATOM 612 O O . THR A 1 83 ? 2.025 1.769 -29.390 1.00 91.44 83 THR A O 1
ATOM 615 N N . ASN A 1 84 ? 2.584 3.767 -28.535 1.00 90.88 84 ASN A N 1
ATOM 616 C CA . ASN A 1 84 ? 1.599 4.526 -29.300 1.00 90.88 84 ASN A CA 1
ATOM 617 C C . ASN A 1 84 ? 1.907 4.531 -30.811 1.00 90.88 84 ASN A C 1
ATOM 619 O O . ASN A 1 84 ? 0.991 4.362 -31.620 1.00 90.88 84 ASN A O 1
ATOM 623 N N . ASP A 1 85 ? 3.177 4.642 -31.201 1.00 89.56 85 ASP A N 1
ATOM 624 C CA . ASP A 1 85 ? 3.619 4.493 -32.593 1.00 89.56 85 ASP A CA 1
ATOM 625 C C . ASP A 1 85 ? 3.264 3.097 -33.120 1.00 89.56 85 ASP A C 1
ATOM 627 O O . ASP A 1 85 ? 2.569 2.966 -34.131 1.00 89.56 85 ASP A O 1
ATOM 631 N N . ALA A 1 86 ? 3.621 2.046 -32.373 1.00 86.62 86 ALA A N 1
ATOM 632 C CA . ALA A 1 86 ? 3.280 0.671 -32.733 1.00 86.62 86 ALA A CA 1
ATOM 633 C C . ALA A 1 86 ? 1.762 0.437 -32.833 1.00 86.62 86 ALA A C 1
ATOM 635 O O . ALA A 1 86 ? 1.320 -0.354 -33.674 1.00 86.62 86 ALA A O 1
ATOM 636 N N . ALA A 1 87 ? 0.975 1.108 -31.985 1.00 85.56 87 ALA A N 1
ATOM 637 C CA . ALA A 1 87 ? -0.483 1.038 -31.980 1.00 85.56 87 ALA A CA 1
ATOM 638 C C . ALA A 1 87 ? -1.125 1.780 -33.164 1.00 85.56 87 ALA A C 1
ATOM 640 O O . ALA A 1 87 ? -2.190 1.379 -33.628 1.00 85.56 87 ALA A O 1
ATOM 641 N N . THR A 1 88 ? -0.481 2.833 -33.674 1.00 85.50 88 THR A N 1
ATOM 642 C CA . THR A 1 88 ? -0.953 3.624 -34.826 1.00 85.50 88 THR A CA 1
ATOM 643 C C . THR A 1 88 ? -0.446 3.106 -36.173 1.00 85.50 88 THR A C 1
ATOM 645 O O . THR A 1 88 ? -0.804 3.646 -37.215 1.00 85.50 88 THR A O 1
ATOM 648 N N . GLY A 1 89 ? 0.344 2.027 -36.171 1.00 82.50 89 GLY A N 1
ATOM 649 C CA . GLY A 1 89 ? 0.922 1.433 -37.378 1.00 82.50 89 GLY A CA 1
ATOM 650 C C . GLY A 1 89 ? 2.252 2.061 -37.803 1.00 82.50 89 GLY A C 1
ATOM 651 O O . GLY A 1 89 ? 2.843 1.618 -38.790 1.00 82.50 89 GLY A O 1
ATOM 652 N N . THR A 1 90 ? 2.754 3.035 -37.047 1.00 86.00 90 THR A N 1
ATOM 653 C CA . THR A 1 90 ? 4.085 3.614 -37.235 1.00 86.00 90 THR A CA 1
ATOM 654 C C . THR A 1 90 ? 5.138 2.662 -36.666 1.00 86.00 90 THR A C 1
ATOM 656 O O . THR A 1 90 ? 4.942 2.039 -35.622 1.00 86.00 90 THR A O 1
ATOM 659 N N . ARG A 1 91 ? 6.279 2.509 -37.349 1.00 85.75 91 ARG A N 1
ATOM 660 C CA . ARG A 1 91 ? 7.397 1.722 -36.808 1.00 85.75 91 ARG A CA 1
ATOM 661 C C . ARG A 1 91 ? 8.038 2.490 -35.643 1.00 85.75 91 ARG A C 1
ATOM 663 O O . ARG A 1 91 ? 8.486 3.616 -35.884 1.00 85.75 91 ARG A O 1
ATOM 670 N N . PRO A 1 92 ? 8.107 1.906 -34.431 1.00 88.31 92 PRO A N 1
ATOM 671 C CA . PRO A 1 92 ? 8.794 2.527 -33.308 1.00 88.31 92 PRO A CA 1
ATOM 672 C C . PRO A 1 92 ? 10.265 2.742 -33.639 1.00 88.31 92 PRO A C 1
ATOM 674 O O . PRO A 1 92 ? 10.923 1.847 -34.170 1.00 88.31 92 PRO A O 1
ATOM 677 N N . ASP A 1 93 ? 10.770 3.921 -33.303 1.00 91.75 93 ASP A N 1
ATOM 678 C CA . ASP A 1 93 ? 12.175 4.276 -33.451 1.00 91.75 93 ASP A CA 1
ATOM 679 C C . ASP A 1 93 ? 12.746 4.721 -32.103 1.00 91.75 93 ASP A C 1
ATOM 681 O O . ASP A 1 93 ? 12.070 5.410 -31.335 1.00 91.75 93 ASP A O 1
ATOM 685 N N . PHE A 1 94 ? 13.980 4.306 -31.813 1.00 90.50 94 PHE A N 1
ATOM 686 C CA . PHE A 1 94 ? 14.644 4.595 -30.542 1.00 90.50 94 PHE A CA 1
ATOM 687 C C . PHE A 1 94 ? 14.862 6.100 -30.361 1.00 90.50 94 PHE A C 1
ATOM 689 O O . PHE A 1 94 ? 14.416 6.660 -29.360 1.00 90.50 94 PHE A O 1
ATOM 696 N N . ALA A 1 95 ? 15.498 6.754 -31.340 1.00 91.38 95 ALA A N 1
ATOM 697 C CA . ALA A 1 95 ? 15.880 8.160 -31.237 1.00 91.38 95 ALA A CA 1
ATOM 698 C C . ALA A 1 95 ? 14.640 9.049 -31.123 1.00 91.38 95 ALA A C 1
ATOM 700 O O . ALA A 1 95 ? 14.516 9.811 -30.168 1.00 91.38 95 ALA A O 1
ATOM 701 N N . ARG A 1 96 ? 13.654 8.843 -32.005 1.00 91.44 96 ARG A N 1
ATOM 702 C CA . ARG A 1 96 ? 12.398 9.608 -31.976 1.00 91.44 96 ARG A CA 1
ATOM 703 C C . ARG A 1 96 ? 11.640 9.470 -30.655 1.00 91.44 96 ARG A C 1
ATOM 705 O O . ARG A 1 96 ? 11.063 10.4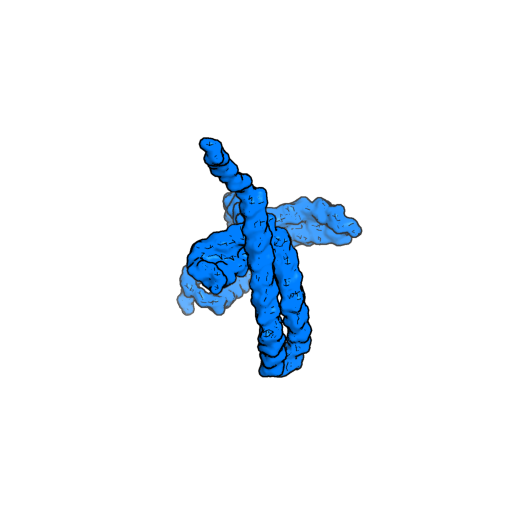38 -30.174 1.00 91.44 96 ARG A O 1
ATOM 712 N N . SER A 1 97 ? 11.622 8.269 -30.075 1.00 92.25 97 SER A N 1
ATOM 713 C CA . SER A 1 97 ? 10.910 8.029 -28.815 1.00 92.25 97 SER A CA 1
ATOM 714 C C . SER A 1 97 ? 11.602 8.709 -27.634 1.00 92.25 97 SER A C 1
ATOM 716 O O . SER A 1 97 ? 10.924 9.239 -26.754 1.00 92.25 97 SER A O 1
ATOM 718 N N . ILE A 1 98 ? 12.938 8.717 -27.619 1.00 91.94 98 ILE A N 1
ATOM 719 C CA . ILE A 1 98 ? 13.727 9.434 -26.611 1.00 91.94 98 ILE A CA 1
ATOM 720 C C . ILE A 1 98 ? 13.555 10.949 -26.771 1.00 91.94 98 ILE A C 1
ATOM 722 O O . ILE A 1 98 ? 13.284 11.617 -25.776 1.00 91.94 98 ILE A O 1
ATOM 726 N N . ASP A 1 99 ? 13.621 11.480 -27.994 1.00 93.06 99 ASP A N 1
ATOM 727 C CA . ASP A 1 99 ? 13.420 12.911 -28.265 1.00 93.06 99 ASP A CA 1
ATOM 728 C C . ASP A 1 99 ? 12.039 13.381 -27.791 1.00 93.06 99 ASP A C 1
ATOM 730 O O . ASP A 1 99 ? 11.935 14.361 -27.051 1.00 93.06 99 ASP A O 1
ATOM 734 N N . ALA A 1 100 ? 10.984 12.627 -28.118 1.00 91.25 100 ALA A N 1
ATOM 735 C CA . ALA A 1 100 ? 9.625 12.918 -27.662 1.00 91.25 100 ALA A CA 1
ATOM 736 C C . ALA A 1 100 ? 9.501 12.886 -26.126 1.00 91.25 100 ALA A C 1
ATOM 738 O O . ALA A 1 100 ? 8.801 13.705 -25.522 1.00 91.25 100 ALA A O 1
ATOM 739 N N . ALA A 1 101 ? 10.190 11.952 -25.466 1.00 90.81 101 ALA A N 1
ATOM 740 C CA . ALA A 1 101 ? 10.196 11.870 -24.010 1.00 90.81 101 ALA A CA 1
ATOM 741 C C . ALA A 1 101 ? 10.953 13.034 -23.355 1.00 90.81 101 ALA A C 1
ATOM 743 O O . ALA A 1 101 ? 10.511 13.539 -22.321 1.00 90.81 101 ALA A O 1
ATOM 744 N N . ILE A 1 102 ? 12.062 13.479 -23.954 1.00 92.00 102 ILE A N 1
ATOM 745 C CA . ILE A 1 102 ? 12.846 14.630 -23.489 1.00 92.00 102 ILE A CA 1
ATOM 746 C C . ILE A 1 102 ? 12.053 15.929 -23.675 1.00 92.00 102 ILE A C 1
ATOM 748 O O . ILE A 1 102 ? 11.996 16.740 -22.749 1.00 92.00 102 ILE A O 1
ATOM 752 N N . GLU A 1 103 ? 11.375 16.109 -24.810 1.00 93.81 103 GLU A N 1
ATOM 753 C CA . GLU A 1 103 ? 10.523 17.280 -25.070 1.00 93.81 103 GLU A CA 1
ATOM 754 C C . GLU A 1 103 ? 9.406 17.417 -24.021 1.00 93.81 103 GLU A C 1
ATOM 756 O O . GLU A 1 103 ? 9.070 18.514 -23.564 1.00 93.81 103 GLU A O 1
ATOM 761 N N . HIS A 1 104 ? 8.859 16.289 -23.570 1.00 90.94 104 HIS A N 1
ATOM 762 C CA . HIS A 1 104 ? 7.836 16.250 -22.528 1.00 90.94 104 HIS A CA 1
ATOM 763 C C . HIS A 1 104 ? 8.380 16.060 -21.109 1.00 90.94 104 HIS A C 1
ATOM 765 O O . HIS A 1 104 ? 7.584 16.006 -20.164 1.00 90.94 104 HIS A O 1
ATOM 771 N N . PHE A 1 105 ? 9.702 16.027 -20.919 1.00 88.50 105 PHE A N 1
ATOM 772 C CA . PHE A 1 105 ? 10.326 15.674 -19.644 1.00 88.50 105 PHE A CA 1
ATOM 773 C C . PHE A 1 105 ? 9.822 16.530 -18.481 1.00 88.50 105 PHE A C 1
ATOM 775 O O . PHE A 1 105 ? 9.441 15.988 -17.449 1.00 88.50 105 PHE A O 1
ATOM 782 N N . GLY A 1 106 ? 9.730 17.854 -18.650 1.00 86.81 106 GLY A N 1
ATOM 783 C CA . GLY A 1 106 ? 9.261 18.743 -17.580 1.00 86.81 106 GLY A CA 1
ATOM 784 C C . GLY A 1 106 ? 7.832 18.431 -17.116 1.00 86.81 106 GLY A C 1
ATOM 785 O O . GLY A 1 106 ? 7.538 18.463 -15.919 1.00 86.81 106 GLY A O 1
ATOM 786 N N . ARG A 1 107 ? 6.941 18.058 -18.046 1.00 91.69 107 ARG A N 1
ATOM 787 C CA . ARG A 1 107 ? 5.556 17.667 -17.727 1.00 91.69 107 ARG A CA 1
ATOM 788 C C . ARG A 1 107 ? 5.495 16.273 -17.109 1.00 91.69 107 ARG A C 1
ATOM 790 O O . ARG A 1 107 ? 4.776 16.082 -16.131 1.00 91.69 107 ARG A O 1
ATOM 797 N N . LEU A 1 108 ? 6.266 15.320 -17.638 1.00 89.44 108 LEU A N 1
ATOM 798 C CA . LEU A 1 108 ? 6.368 13.967 -17.085 1.00 89.44 108 LEU A CA 1
ATOM 799 C C . LEU A 1 108 ? 6.923 13.995 -15.659 1.00 89.44 108 LEU A C 1
ATOM 801 O O . LEU A 1 108 ? 6.363 13.352 -14.773 1.00 89.44 108 LEU A O 1
ATOM 805 N N . PHE A 1 109 ? 7.968 14.786 -15.420 1.00 91.06 109 PHE A N 1
ATOM 806 C CA . PHE A 1 109 ? 8.606 14.937 -14.119 1.00 91.06 109 PHE A CA 1
ATOM 807 C C . PHE A 1 109 ? 7.661 15.562 -13.091 1.00 91.06 109 PHE A C 1
ATOM 809 O O . PHE A 1 109 ? 7.432 14.972 -12.040 1.00 91.06 109 PHE A O 1
ATOM 816 N N . THR A 1 110 ? 7.057 16.714 -13.398 1.00 92.19 110 THR A N 1
ATOM 817 C CA . THR A 1 110 ? 6.133 17.390 -12.466 1.00 92.19 110 THR A CA 1
ATOM 818 C C . THR A 1 110 ? 4.892 16.550 -12.163 1.00 92.19 110 THR A C 1
ATOM 820 O O . THR A 1 110 ? 4.483 16.460 -11.005 1.00 92.19 110 THR A O 1
ATOM 823 N N . THR A 1 111 ? 4.336 15.866 -13.167 1.00 92.31 111 THR A N 1
ATOM 824 C CA . THR A 1 111 ? 3.191 14.959 -12.980 1.00 92.31 111 THR A CA 1
ATOM 825 C C . THR A 1 111 ? 3.571 13.739 -12.143 1.00 92.31 111 THR A C 1
ATOM 827 O O . THR A 1 111 ? 2.842 13.383 -11.219 1.00 92.31 111 THR A O 1
ATOM 830 N N . SER A 1 112 ? 4.725 13.120 -12.415 1.00 89.06 112 SER A N 1
ATOM 831 C CA . SER A 1 112 ? 5.212 11.960 -11.651 1.00 89.06 112 SER A CA 1
ATOM 832 C C . SER A 1 112 ? 5.537 12.331 -10.208 1.00 89.06 112 SER A C 1
ATOM 834 O O . SER A 1 112 ? 5.226 11.570 -9.296 1.00 89.06 112 SER A O 1
ATOM 836 N N . LEU A 1 113 ? 6.109 13.517 -9.987 1.00 91.81 113 LEU A N 1
ATOM 837 C CA . LEU A 1 113 ? 6.388 14.037 -8.653 1.00 91.81 113 LEU A CA 1
ATOM 838 C C . LEU A 1 113 ? 5.092 14.241 -7.863 1.00 91.81 113 LEU A C 1
ATOM 840 O O . LEU A 1 113 ? 4.989 13.769 -6.733 1.00 91.81 113 LEU A O 1
ATOM 844 N N . LEU A 1 114 ? 4.084 14.880 -8.466 1.00 93.25 114 LEU A N 1
ATOM 845 C CA . LEU A 1 114 ? 2.776 15.056 -7.834 1.00 93.25 114 LEU A CA 1
ATOM 846 C C . LEU A 1 114 ? 2.118 13.705 -7.517 1.00 93.25 114 LEU A C 1
ATOM 848 O O . LEU A 1 114 ? 1.654 13.499 -6.396 1.00 93.25 114 LEU A O 1
ATOM 852 N N . ALA A 1 115 ? 2.119 12.767 -8.469 1.00 91.06 115 ALA A N 1
ATOM 853 C CA . ALA A 1 115 ? 1.577 11.425 -8.267 1.00 91.06 115 ALA A CA 1
ATOM 854 C C . ALA A 1 115 ? 2.310 10.668 -7.146 1.00 91.06 115 ALA A C 1
ATOM 856 O O . ALA A 1 115 ? 1.667 10.029 -6.312 1.00 91.06 115 ALA A O 1
ATOM 857 N N . GLY A 1 116 ? 3.639 10.780 -7.081 1.00 88.75 116 GLY A N 1
ATOM 858 C CA . GLY A 1 116 ? 4.462 10.188 -6.027 1.00 88.75 116 GLY A CA 1
ATOM 859 C C . GLY A 1 116 ? 4.154 10.769 -4.647 1.00 88.75 116 GLY A C 1
ATOM 860 O O . GLY A 1 116 ? 3.925 10.014 -3.703 1.00 88.75 116 GLY A O 1
ATOM 861 N N . VAL A 1 117 ? 4.060 12.098 -4.535 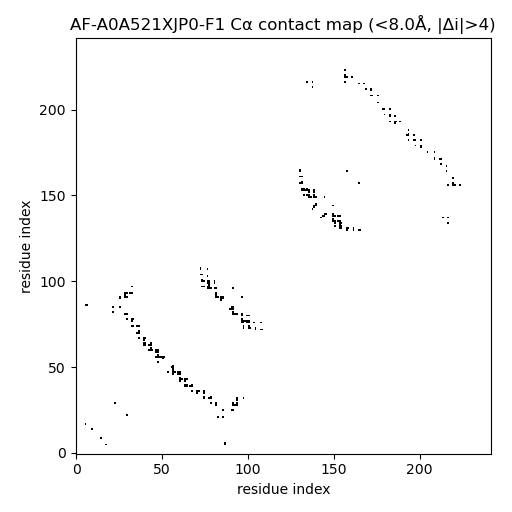1.00 93.00 117 VAL A N 1
ATOM 862 C CA . VAL A 1 117 ? 3.698 12.784 -3.283 1.00 93.00 117 VAL A CA 1
ATOM 863 C C . VAL A 1 117 ? 2.302 12.371 -2.816 1.00 93.00 117 VAL A C 1
ATOM 865 O O . VAL A 1 117 ? 2.128 12.007 -1.654 1.00 93.00 117 VAL A O 1
ATOM 868 N N . LEU A 1 118 ? 1.311 12.357 -3.711 1.00 92.81 118 LEU A N 1
ATOM 869 C CA . LEU A 1 118 ? -0.048 11.927 -3.369 1.00 92.81 118 LEU A CA 1
ATOM 870 C C . LEU A 1 118 ? -0.107 10.447 -2.974 1.00 92.81 118 LEU A C 1
ATOM 872 O O . LEU A 1 118 ? -0.839 10.092 -2.049 1.00 92.81 118 LEU A O 1
ATOM 876 N N . SER A 1 119 ? 0.685 9.590 -3.619 1.00 90.62 119 SER A N 1
ATOM 877 C CA . SER A 1 119 ? 0.788 8.170 -3.261 1.00 90.62 119 SER A CA 1
ATOM 878 C C . SER A 1 119 ? 1.392 7.986 -1.866 1.00 90.62 119 SER A C 1
ATOM 880 O O . SER A 1 119 ? 0.876 7.198 -1.074 1.00 90.62 119 SER A O 1
ATOM 882 N N . LEU A 1 120 ? 2.427 8.759 -1.522 1.00 89.50 120 LEU A N 1
ATOM 883 C CA . LEU A 1 120 ? 3.046 8.729 -0.195 1.00 89.50 120 LEU A CA 1
ATOM 884 C C . LEU A 1 120 ? 2.091 9.236 0.894 1.00 89.50 120 LEU A C 1
ATOM 886 O O . LEU A 1 120 ? 1.945 8.598 1.937 1.00 89.50 120 LEU A O 1
ATOM 890 N N . ILE A 1 121 ? 1.392 10.345 0.635 1.00 93.00 121 ILE A N 1
ATOM 891 C CA . ILE A 1 121 ? 0.350 10.859 1.533 1.00 93.00 121 ILE A CA 1
ATOM 892 C C . ILE A 1 121 ? -0.737 9.800 1.725 1.00 93.00 121 ILE A C 1
ATOM 894 O O . ILE A 1 121 ? -1.157 9.559 2.853 1.00 93.00 121 ILE A O 1
ATOM 898 N N . SER A 1 122 ? -1.153 9.125 0.651 1.00 90.81 122 SER A N 1
ATOM 899 C CA . SER A 1 122 ? -2.163 8.064 0.714 1.00 90.81 122 SER A CA 1
ATOM 900 C C . SER A 1 122 ? -1.698 6.880 1.563 1.00 90.81 122 SER A C 1
ATOM 902 O O . SER A 1 122 ? -2.485 6.360 2.351 1.00 90.81 122 SER A O 1
ATOM 904 N N . LEU A 1 123 ? -0.421 6.493 1.474 1.00 90.94 123 LEU A N 1
ATOM 905 C CA . LEU A 1 123 ? 0.151 5.407 2.275 1.00 90.94 123 LEU A CA 1
ATOM 906 C C . LEU A 1 123 ? 0.125 5.711 3.781 1.00 90.94 123 LEU A C 1
ATOM 908 O O . LEU A 1 123 ? -0.132 4.814 4.579 1.00 90.94 123 LEU A O 1
ATOM 912 N N . ILE A 1 124 ? 0.350 6.969 4.170 1.00 89.38 124 ILE A N 1
ATOM 913 C CA . ILE A 1 124 ? 0.308 7.411 5.575 1.00 89.38 124 ILE A CA 1
ATOM 914 C C . ILE A 1 124 ? -1.137 7.659 6.036 1.00 89.38 124 ILE A C 1
ATOM 916 O O . ILE A 1 124 ? -1.496 7.366 7.178 1.00 89.38 124 ILE A O 1
ATOM 920 N N . ALA A 1 125 ? -1.993 8.176 5.156 1.00 90.94 125 ALA A N 1
ATOM 921 C CA . ALA A 1 125 ? -3.384 8.479 5.472 1.00 90.94 125 ALA A CA 1
ATOM 922 C C . ALA A 1 125 ? -4.241 7.212 5.625 1.00 90.94 125 ALA A C 1
ATOM 924 O O . ALA A 1 125 ? -5.131 7.170 6.475 1.00 90.94 125 ALA A O 1
ATOM 925 N N . LEU A 1 126 ? -3.966 6.164 4.844 1.00 91.44 126 LEU A N 1
ATOM 926 C CA . LEU A 1 126 ? -4.719 4.910 4.869 1.00 91.44 126 LEU A CA 1
ATOM 927 C C . LEU A 1 126 ? -4.788 4.262 6.266 1.00 91.44 126 LEU A C 1
ATOM 929 O O . LEU A 1 126 ? -5.905 4.049 6.740 1.00 91.44 126 LEU A O 1
ATOM 933 N N . PRO A 1 127 ? -3.677 4.006 6.989 1.00 89.25 127 PRO A N 1
ATOM 934 C CA . PRO A 1 127 ? -3.750 3.441 8.336 1.00 89.25 127 PRO A CA 1
ATOM 935 C C . PRO A 1 127 ? -4.486 4.364 9.315 1.00 89.25 127 PRO A C 1
ATOM 937 O O . PRO A 1 127 ? -5.234 3.878 10.165 1.00 89.25 127 PRO A O 1
ATOM 940 N N . TYR A 1 128 ? -4.352 5.689 9.171 1.00 90.12 128 TYR A N 1
ATOM 941 C CA . TYR A 1 128 ? -5.101 6.645 9.988 1.00 90.12 128 TYR A CA 1
ATOM 942 C C . TYR A 1 128 ? -6.616 6.471 9.824 1.00 90.12 128 TYR A C 1
ATOM 944 O O . TYR A 1 128 ? -7.323 6.353 10.830 1.00 90.12 128 TYR A O 1
ATOM 952 N N . PHE A 1 129 ? -7.111 6.407 8.583 1.00 91.81 129 PHE A N 1
ATOM 953 C CA . PHE A 1 129 ? -8.537 6.215 8.297 1.00 91.81 129 PHE A CA 1
ATOM 954 C C . PHE A 1 129 ? -9.045 4.836 8.718 1.00 91.81 129 PHE A C 1
ATOM 956 O O . PHE A 1 129 ? -10.136 4.747 9.282 1.00 91.81 129 PHE A O 1
ATOM 963 N N . VAL A 1 130 ? -8.244 3.784 8.519 1.00 92.25 130 VAL A N 1
ATOM 964 C CA . VAL A 1 130 ? -8.583 2.421 8.956 1.00 92.25 130 VAL A CA 1
ATOM 965 C C . VAL A 1 130 ? -8.853 2.400 10.460 1.00 92.25 130 VAL A C 1
ATOM 967 O O . VAL A 1 130 ? -9.942 2.017 10.875 1.00 92.25 130 VAL A O 1
ATOM 970 N N . ILE A 1 131 ? -7.922 2.900 11.278 1.00 92.69 131 ILE A N 1
ATOM 971 C CA . ILE A 1 131 ? -8.069 2.897 12.744 1.00 92.69 131 ILE A CA 1
ATOM 972 C C . ILE A 1 131 ? -9.224 3.800 13.184 1.00 92.69 131 ILE A C 1
ATOM 974 O O . ILE A 1 131 ? -9.972 3.459 14.099 1.00 92.69 131 ILE A O 1
ATOM 978 N N . ARG A 1 132 ? -9.399 4.945 12.515 1.00 92.38 132 ARG A N 1
ATOM 979 C CA . ARG A 1 132 ? -10.474 5.901 12.806 1.00 92.38 132 ARG A CA 1
ATOM 980 C C . ARG A 1 132 ? -11.868 5.291 12.621 1.00 92.38 132 ARG A C 1
ATOM 982 O O . ARG A 1 132 ? -12.784 5.640 13.369 1.00 92.38 132 ARG A O 1
ATOM 989 N N . TRP A 1 133 ? -12.040 4.392 11.654 1.00 94.38 133 TRP A N 1
ATOM 990 C CA . TRP A 1 133 ? -13.333 3.780 11.325 1.00 94.38 133 TRP A CA 1
ATOM 991 C C . TRP A 1 133 ? -13.476 2.317 11.752 1.00 94.38 133 TRP A C 1
ATOM 993 O O . TRP A 1 133 ? -14.531 1.725 11.510 1.00 94.38 133 TRP A O 1
ATOM 1003 N N . THR A 1 134 ? -12.485 1.761 12.457 1.00 93.56 134 THR A N 1
ATOM 1004 C CA . THR A 1 134 ? -12.528 0.396 13.008 1.00 93.56 134 THR A CA 1
ATOM 1005 C C . THR A 1 134 ? -13.794 0.126 13.822 1.00 93.56 134 THR A C 1
ATOM 1007 O O . THR A 1 134 ? -14.376 -0.944 13.694 1.00 93.56 134 THR A O 1
ATOM 1010 N N . PHE A 1 135 ? -14.266 1.085 14.625 1.00 94.69 135 PHE A N 1
ATOM 1011 C CA . PHE A 1 135 ? -15.411 0.880 15.520 1.00 94.69 135 PHE A CA 1
ATOM 1012 C C . PHE A 1 135 ? -16.766 1.261 14.918 1.00 94.69 135 PHE A C 1
ATOM 1014 O O . PHE A 1 135 ? -17.766 1.342 15.631 1.00 94.69 135 PHE A O 1
ATOM 1021 N N . SER A 1 136 ? -16.830 1.489 13.607 1.00 93.38 136 SER A N 1
ATOM 1022 C CA . SER A 1 136 ? -18.078 1.860 12.933 1.00 93.38 136 SER A CA 1
ATOM 1023 C C . SER A 1 136 ? -19.164 0.796 13.103 1.00 93.38 136 SER A C 1
ATOM 1025 O O . SER A 1 136 ? -20.289 1.135 13.457 1.00 93.38 136 SER A O 1
ATOM 1027 N N . THR A 1 137 ? -18.824 -0.488 12.969 1.00 93.31 137 THR A N 1
ATOM 1028 C CA . THR A 1 137 ? -19.761 -1.606 13.178 1.00 93.31 137 THR A CA 1
ATOM 1029 C C . THR A 1 137 ? -20.311 -1.653 14.605 1.00 93.31 137 THR A C 1
ATOM 1031 O O . THR A 1 137 ? -21.493 -1.926 14.801 1.00 93.31 137 THR A O 1
ATOM 1034 N N . TRP A 1 138 ? -19.489 -1.327 15.606 1.00 95.00 138 TRP A N 1
ATOM 1035 C CA . TRP A 1 138 ? -19.914 -1.262 17.007 1.00 95.00 138 TRP A CA 1
ATOM 1036 C C . TRP A 1 138 ? -20.859 -0.094 17.247 1.00 95.00 138 TRP A C 1
ATOM 1038 O O . TRP A 1 138 ? -21.866 -0.272 17.918 1.00 95.00 138 TRP A O 1
ATOM 1048 N N . ALA A 1 139 ? -20.608 1.067 16.639 1.00 92.31 139 ALA A N 1
ATOM 1049 C CA . ALA A 1 139 ? -21.543 2.189 16.702 1.00 92.31 139 ALA A CA 1
ATOM 1050 C C . ALA A 1 139 ? -22.903 1.856 16.056 1.00 92.31 139 ALA A C 1
ATOM 1052 O O . ALA A 1 139 ? -23.933 2.342 16.515 1.00 92.31 139 ALA A O 1
ATOM 1053 N N . VAL A 1 140 ? -22.931 1.009 15.020 1.00 95.19 140 VAL A N 1
ATOM 1054 C CA . VAL A 1 140 ? -24.196 0.512 14.453 1.00 95.19 140 VAL A CA 1
ATOM 1055 C C . VAL A 1 140 ? -24.897 -0.433 15.430 1.00 95.19 140 VAL A C 1
ATOM 1057 O O . VAL A 1 140 ? -26.080 -0.261 15.684 1.00 95.19 140 VAL A O 1
ATOM 1060 N N . MET A 1 141 ? -24.183 -1.418 15.982 1.00 95.56 141 MET A N 1
ATOM 1061 C CA . MET A 1 141 ? -24.786 -2.471 16.815 1.00 95.56 141 MET A CA 1
ATOM 1062 C C . MET A 1 141 ? -25.128 -2.030 18.245 1.00 95.56 141 MET A C 1
ATOM 1064 O O . MET A 1 141 ? -26.039 -2.587 18.844 1.00 95.56 141 MET A O 1
ATOM 1068 N N . LEU A 1 142 ? -24.378 -1.084 18.814 1.00 94.00 142 LEU A N 1
ATOM 1069 C CA . LEU A 1 142 ? -24.492 -0.672 20.220 1.00 94.00 142 LEU A CA 1
ATOM 1070 C C . LEU A 1 142 ? -25.130 0.7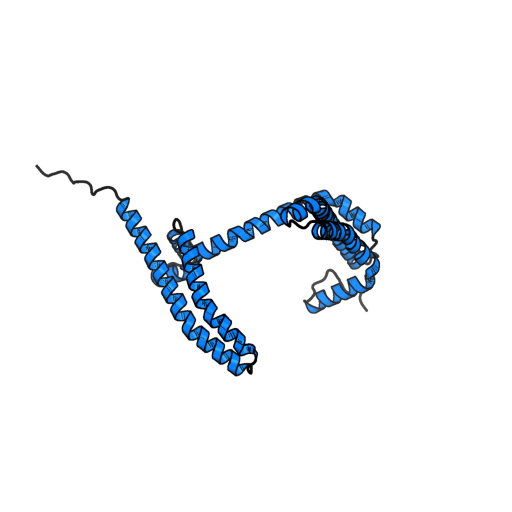07 20.399 1.00 94.00 142 LEU A C 1
ATOM 1072 O O . LEU A 1 142 ? -25.535 1.049 21.506 1.00 94.00 142 LEU A O 1
ATOM 1076 N N . GLU A 1 143 ? -25.173 1.526 19.345 1.00 90.88 143 GLU A N 1
ATOM 1077 C CA . GLU A 1 143 ? -25.710 2.894 19.407 1.00 90.88 143 GLU A CA 1
ATOM 1078 C C . GLU A 1 143 ? -26.798 3.155 18.356 1.00 90.88 143 GLU A C 1
ATOM 1080 O O . GLU A 1 143 ? -27.211 4.302 18.198 1.00 90.88 143 GLU A O 1
ATOM 1085 N N . ASP A 1 144 ? -27.232 2.125 17.616 1.00 93.44 144 ASP A N 1
ATOM 1086 C CA . ASP A 1 144 ? -28.231 2.200 16.535 1.00 93.44 144 ASP A CA 1
ATOM 1087 C C . ASP A 1 144 ? -27.945 3.299 15.486 1.00 93.44 144 ASP A C 1
ATOM 1089 O O . ASP A 1 144 ? -28.835 3.804 14.789 1.00 93.44 144 ASP A O 1
ATOM 1093 N N . LYS A 1 145 ? -26.671 3.690 15.335 1.00 92.25 145 LYS A N 1
ATOM 1094 C CA . LYS A 1 145 ? -26.246 4.717 14.373 1.00 92.25 145 LYS A CA 1
ATOM 1095 C C . LYS A 1 145 ? -26.165 4.143 12.964 1.00 92.25 145 LYS A C 1
ATOM 1097 O O . LYS A 1 145 ? -25.911 2.963 12.756 1.00 92.25 145 LYS A O 1
ATOM 1102 N N . ARG A 1 146 ? -26.338 4.999 11.951 1.00 92.25 146 ARG A N 1
ATOM 1103 C CA . ARG A 1 146 ? -26.358 4.587 10.535 1.00 92.25 146 ARG A CA 1
ATOM 1104 C C . ARG A 1 146 ? -25.402 5.414 9.682 1.00 92.25 146 ARG A C 1
ATOM 1106 O O . ARG A 1 146 ? -25.288 6.625 9.867 1.00 92.25 146 ARG A O 1
ATOM 1113 N N . ASN A 1 147 ? -24.766 4.765 8.704 1.00 92.88 147 ASN A N 1
ATOM 1114 C CA . ASN A 1 147 ? -23.922 5.390 7.678 1.00 92.88 147 ASN A CA 1
ATOM 1115 C C . ASN A 1 147 ? -22.886 6.363 8.282 1.00 92.88 147 ASN A C 1
ATOM 1117 O O . ASN A 1 147 ? -22.090 5.986 9.141 1.00 92.88 147 ASN A O 1
ATOM 1121 N N . TRP A 1 148 ? -22.930 7.632 7.868 1.00 94.00 148 TRP A N 1
ATOM 1122 C CA . TRP A 1 148 ? -22.044 8.694 8.335 1.00 94.00 148 TRP A CA 1
ATOM 1123 C C . TRP A 1 148 ? -22.088 8.908 9.849 1.00 94.00 148 TRP A C 1
ATOM 1125 O O . TRP A 1 148 ? -21.043 9.168 10.435 1.00 94.00 148 TRP A O 1
ATOM 1135 N N . ALA A 1 149 ? -23.242 8.730 10.501 1.00 92.44 149 ALA A N 1
ATOM 1136 C CA . ALA A 1 149 ? -23.341 8.877 11.953 1.00 92.44 149 ALA A CA 1
ATOM 1137 C C . ALA A 1 149 ? -22.542 7.791 12.697 1.00 92.44 149 ALA A C 1
ATOM 1139 O O . ALA A 1 149 ? -21.941 8.070 13.732 1.00 92.44 149 ALA A O 1
ATOM 1140 N N . ALA A 1 150 ? -22.483 6.568 12.156 1.00 93.19 150 ALA A N 1
ATOM 1141 C CA . ALA A 1 150 ? -21.681 5.487 12.730 1.00 93.19 150 ALA A CA 1
ATOM 1142 C C . ALA A 1 150 ? -20.173 5.723 12.523 1.00 93.19 150 ALA A C 1
ATOM 1144 O O . ALA A 1 150 ? -19.370 5.508 13.434 1.00 93.19 150 ALA A O 1
ATOM 1145 N N . LEU A 1 151 ? -19.784 6.229 11.347 1.00 92.69 151 LEU A N 1
ATOM 1146 C CA . LEU A 1 151 ? -18.395 6.611 11.062 1.00 92.69 151 LEU A CA 1
ATOM 1147 C C . LEU A 1 151 ? -17.928 7.775 11.941 1.00 92.69 151 LEU A C 1
ATOM 1149 O O . LEU A 1 151 ? -16.792 7.760 12.426 1.00 92.69 151 LEU A O 1
ATOM 1153 N N . ASP A 1 152 ? -18.787 8.770 12.164 1.00 94.25 152 ASP A N 1
ATOM 1154 C CA . ASP A 1 152 ? -18.481 9.911 13.025 1.00 94.25 152 ASP A CA 1
ATOM 1155 C C . ASP A 1 152 ? -18.393 9.496 14.499 1.00 94.25 152 ASP A C 1
ATOM 1157 O O . ASP A 1 152 ? -17.448 9.868 15.192 1.00 94.25 152 ASP A O 1
ATOM 1161 N N . ALA A 1 153 ? -19.279 8.608 14.961 1.00 91.50 153 ALA A N 1
ATOM 1162 C CA . ALA A 1 153 ? -19.197 8.031 16.302 1.00 91.50 153 ALA A CA 1
ATOM 1163 C C . ALA A 1 153 ? -17.870 7.299 16.541 1.00 91.50 153 ALA A C 1
ATOM 1165 O O . ALA A 1 153 ? -17.154 7.639 17.487 1.00 91.50 153 ALA A O 1
ATOM 1166 N N . SER A 1 154 ? -17.493 6.387 15.636 1.00 93.69 154 SER A N 1
ATOM 1167 C CA . SER A 1 154 ? -16.195 5.695 15.671 1.00 93.69 154 SER A CA 1
ATOM 1168 C C . SER A 1 154 ? -15.037 6.691 15.695 1.00 93.69 154 SER A C 1
ATOM 1170 O O . SER A 1 154 ? -14.160 6.633 16.558 1.00 93.69 154 SER A O 1
ATOM 1172 N N . SER A 1 155 ? -15.075 7.666 14.786 1.00 92.56 155 SER A N 1
ATOM 1173 C CA . SER A 1 155 ? -14.061 8.713 14.691 1.00 92.56 155 SER A CA 1
ATOM 1174 C C . SER A 1 155 ? -13.914 9.500 15.989 1.00 92.56 155 SER A C 1
ATOM 1176 O O . SER A 1 155 ? -12.800 9.815 16.411 1.00 92.56 155 SER A O 1
ATOM 1178 N N . SER A 1 156 ? -15.040 9.834 16.618 1.00 93.00 156 SER A N 1
ATOM 1179 C CA . SER A 1 156 ? -15.077 10.607 17.847 1.00 93.00 156 SER A CA 1
ATOM 1180 C C . SER A 1 156 ? -14.463 9.828 19.010 1.00 93.00 156 SER A C 1
ATOM 1182 O O . SER A 1 156 ? -13.783 10.437 19.832 1.00 93.00 156 SER A O 1
ATOM 1184 N N . ILE A 1 157 ? -14.683 8.514 19.087 1.00 93.38 157 ILE A N 1
ATOM 1185 C CA . ILE A 1 157 ? -14.192 7.656 20.176 1.00 93.38 157 ILE A CA 1
ATOM 1186 C C . ILE A 1 157 ? -12.680 7.443 20.062 1.00 93.38 157 ILE A C 1
ATOM 1188 O O . ILE A 1 157 ? -11.975 7.463 21.066 1.00 93.38 157 ILE A O 1
ATOM 1192 N N . VAL A 1 158 ? -12.158 7.317 18.841 1.00 93.81 158 VAL A N 1
ATOM 1193 C CA . VAL A 1 158 ? -10.715 7.147 18.597 1.00 93.81 158 VAL A CA 1
ATOM 1194 C C . VAL A 1 158 ? -9.942 8.468 18.751 1.00 93.81 158 VAL A C 1
ATOM 1196 O O . VAL A 1 158 ? -8.745 8.468 19.061 1.00 93.81 158 VAL A O 1
ATOM 1199 N N . LYS A 1 159 ? -10.599 9.619 18.544 1.00 91.25 159 LYS A N 1
ATOM 1200 C CA . LYS A 1 159 ? -9.970 10.946 18.640 1.00 91.25 159 LYS A CA 1
ATOM 1201 C C . LYS A 1 159 ? -9.393 11.174 20.044 1.00 91.25 159 LYS A C 1
ATOM 1203 O O . LYS A 1 159 ? -10.110 11.121 21.032 1.00 91.25 159 LYS A O 1
ATOM 1208 N N . GLY A 1 160 ? -8.093 11.466 20.117 1.00 89.62 160 GLY A N 1
ATOM 1209 C CA . GLY A 1 160 ? -7.360 11.664 21.377 1.00 89.62 160 GLY A CA 1
ATOM 1210 C C . GLY A 1 160 ? -6.732 10.392 21.961 1.00 89.62 160 GLY A C 1
ATOM 1211 O O . GLY A 1 160 ? -5.825 10.494 22.778 1.00 89.62 160 GLY A O 1
ATOM 1212 N N . ALA A 1 161 ? -7.122 9.203 21.488 1.00 92.00 161 ALA A N 1
ATOM 1213 C CA . ALA A 1 161 ? -6.589 7.911 21.934 1.00 92.00 161 ALA A CA 1
ATOM 1214 C C . ALA A 1 161 ? -6.066 7.046 20.768 1.00 92.00 161 ALA A C 1
ATOM 1216 O O . ALA A 1 161 ? -5.994 5.819 20.873 1.00 92.00 161 ALA A O 1
ATOM 1217 N N . TRP A 1 162 ? -5.693 7.673 19.646 1.00 93.38 162 TRP A N 1
ATOM 1218 C CA . TRP A 1 162 ? -5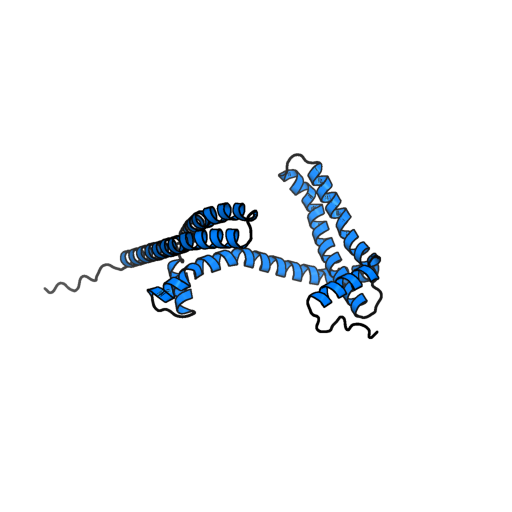.340 6.976 18.402 1.00 93.38 162 TRP A CA 1
ATOM 1219 C C . TRP A 1 162 ? -4.172 5.994 18.575 1.00 93.38 162 TRP A C 1
ATOM 1221 O O . TRP A 1 162 ? -4.309 4.830 18.220 1.00 93.38 162 TRP A O 1
ATOM 1231 N N . TRP A 1 163 ? -3.065 6.412 19.204 1.00 93.25 163 TRP A N 1
ATOM 1232 C CA . TRP A 1 163 ? -1.892 5.548 19.424 1.00 93.25 163 TRP A CA 1
ATOM 1233 C C . TRP A 1 163 ? -2.177 4.359 20.344 1.00 93.25 163 TRP A C 1
ATOM 1235 O O . TRP A 1 163 ? -1.711 3.251 20.090 1.00 93.25 163 TRP A O 1
ATOM 1245 N N . ARG A 1 164 ? -2.985 4.570 21.389 1.00 92.62 164 ARG A N 1
ATOM 1246 C CA . ARG A 1 164 ? -3.438 3.494 22.279 1.00 92.62 164 ARG A CA 1
ATOM 1247 C C . ARG A 1 164 ? -4.307 2.499 21.514 1.00 92.62 164 ARG A C 1
ATOM 1249 O O . ARG A 1 164 ? -4.092 1.297 21.616 1.00 92.62 164 ARG A O 1
ATOM 1256 N N . THR A 1 165 ? -5.248 3.008 20.723 1.00 94.25 165 THR A N 1
ATOM 1257 C CA . THR A 1 165 ? -6.128 2.190 19.880 1.00 94.25 165 THR A CA 1
ATOM 1258 C C . THR A 1 165 ? -5.310 1.369 18.889 1.00 94.25 165 THR A C 1
ATOM 1260 O O . THR A 1 165 ? -5.488 0.159 18.811 1.00 94.25 165 THR A O 1
ATOM 1263 N N . PHE A 1 166 ? -4.368 2.004 18.189 1.00 94.25 166 PHE A N 1
ATOM 1264 C CA . PHE A 1 166 ? -3.452 1.339 17.268 1.00 94.25 166 PHE A CA 1
ATOM 1265 C C . PHE A 1 166 ? -2.656 0.226 17.953 1.00 94.25 166 PHE A C 1
ATOM 1267 O O . PHE A 1 166 ? -2.673 -0.905 17.479 1.00 94.25 166 PHE A O 1
ATOM 1274 N N . GLY A 1 167 ? -2.006 0.523 19.082 1.00 94.50 167 GLY A N 1
ATOM 1275 C CA . GLY A 1 167 ? -1.194 -0.453 19.808 1.00 94.50 167 GLY A CA 1
ATOM 1276 C C . GLY A 1 167 ? -2.004 -1.659 20.288 1.00 94.50 167 GLY A C 1
ATOM 1277 O O . GLY A 1 167 ? -1.567 -2.794 20.120 1.00 94.50 167 GLY A O 1
ATOM 1278 N N . ILE A 1 168 ? -3.209 -1.442 20.822 1.00 95.38 168 ILE A N 1
ATOM 1279 C CA . ILE A 1 168 ? -4.065 -2.544 21.286 1.00 95.38 168 ILE A CA 1
ATOM 1280 C C . ILE A 1 168 ? -4.610 -3.346 20.098 1.00 95.38 168 ILE A C 1
ATOM 1282 O O . ILE A 1 168 ? -4.575 -4.574 20.137 1.00 95.38 168 ILE A O 1
ATOM 1286 N N . LEU A 1 169 ? -5.059 -2.689 19.022 1.00 93.94 169 LEU A N 1
ATOM 1287 C CA . LEU A 1 169 ? -5.490 -3.383 17.804 1.00 93.94 169 LEU A CA 1
ATOM 1288 C C . LEU A 1 169 ? -4.358 -4.210 17.195 1.00 93.94 169 LEU A C 1
ATOM 1290 O O . LEU A 1 169 ? -4.604 -5.333 16.766 1.00 93.94 169 LEU A O 1
ATOM 1294 N N . LEU A 1 170 ? -3.126 -3.698 17.204 1.00 93.81 170 LEU A N 1
ATOM 1295 C CA . LEU A 1 170 ? -1.953 -4.436 16.747 1.00 93.81 170 LEU A CA 1
ATOM 1296 C C . LEU A 1 170 ? -1.749 -5.709 17.576 1.00 93.81 170 LEU A C 1
ATOM 1298 O O . LEU A 1 170 ? -1.576 -6.780 17.003 1.00 93.81 170 LEU A O 1
ATOM 1302 N N . VAL A 1 171 ? -1.837 -5.624 18.906 1.00 94.06 171 VAL A N 1
ATOM 1303 C CA . VAL A 1 171 ? -1.741 -6.802 19.785 1.00 94.06 171 VAL A CA 1
ATOM 1304 C C . VAL A 1 171 ? -2.875 -7.794 19.514 1.00 94.06 171 VAL A C 1
ATOM 1306 O O . VAL A 1 171 ? -2.609 -8.986 19.375 1.00 94.06 171 VAL A O 1
ATOM 1309 N N . ILE A 1 172 ? -4.121 -7.326 19.374 1.00 92.81 172 ILE A N 1
ATOM 1310 C CA . ILE A 1 172 ? -5.270 -8.184 19.033 1.00 92.81 172 ILE A CA 1
ATOM 1311 C C . ILE A 1 172 ? -5.009 -8.918 17.713 1.00 92.81 172 ILE A C 1
ATOM 1313 O O . ILE A 1 172 ? -5.181 -10.133 17.642 1.00 92.81 172 ILE A O 1
ATOM 1317 N N . VAL A 1 173 ? -4.549 -8.200 16.686 1.00 90.62 173 VAL A N 1
ATOM 1318 C CA . VAL A 1 173 ? -4.222 -8.770 15.375 1.00 90.62 173 VAL A CA 1
ATOM 1319 C C . VAL A 1 173 ? -3.096 -9.798 15.482 1.00 90.62 173 VAL A C 1
ATOM 1321 O O . VAL A 1 173 ? -3.212 -10.870 14.898 1.00 90.62 173 VAL A O 1
ATOM 1324 N N . LEU A 1 174 ? -2.041 -9.538 16.255 1.00 89.88 174 LEU A N 1
ATOM 1325 C CA . LEU A 1 174 ? -0.948 -10.499 16.446 1.00 89.88 174 LEU A CA 1
ATOM 1326 C C . LEU A 1 174 ? -1.424 -11.794 17.119 1.00 89.88 174 LEU A C 1
ATOM 1328 O O . LEU A 1 174 ? -1.049 -12.883 16.682 1.00 89.88 174 LEU A O 1
ATOM 1332 N N . VAL A 1 175 ? -2.295 -11.691 18.127 1.00 88.25 175 VAL A N 1
ATOM 1333 C CA . VAL A 1 175 ? -2.901 -12.861 18.789 1.00 88.25 175 VAL A CA 1
ATOM 1334 C C . VAL A 1 175 ? -3.789 -13.649 17.818 1.00 88.25 175 VAL A C 1
ATOM 1336 O O . VAL A 1 175 ? -3.763 -14.877 17.811 1.00 88.25 175 VAL A O 1
ATOM 1339 N N . VAL A 1 176 ? -4.533 -12.949 16.961 1.00 86.38 176 VAL A N 1
ATOM 1340 C CA . VAL A 1 176 ? -5.419 -13.523 15.934 1.00 86.38 176 VAL A CA 1
ATOM 1341 C C . VAL A 1 176 ? -4.636 -14.188 14.789 1.00 86.38 176 VAL A C 1
ATOM 1343 O O . VAL A 1 176 ? -5.041 -15.233 14.278 1.00 86.38 176 VAL A O 1
ATOM 1346 N N . ILE A 1 177 ? -3.498 -13.617 14.386 1.00 84.31 177 ILE A N 1
ATOM 1347 C CA . ILE A 1 177 ? -2.668 -14.131 13.287 1.00 84.31 177 ILE A CA 1
ATOM 1348 C C . ILE A 1 177 ? -1.875 -15.373 13.705 1.00 84.31 177 ILE A C 1
ATOM 1350 O O . ILE A 1 177 ? -1.694 -16.263 12.874 1.00 84.31 177 ILE A O 1
ATOM 1354 N N . GLY A 1 178 ? -1.434 -15.477 14.964 1.00 79.06 178 GLY A N 1
ATOM 1355 C CA . GLY A 1 178 ? -0.614 -16.600 15.445 1.00 79.06 178 GLY A CA 1
ATOM 1356 C C . GLY A 1 178 ? -1.138 -17.988 15.028 1.00 79.06 178 GLY A C 1
ATOM 1357 O O . GLY A 1 178 ? -0.416 -18.733 14.358 1.00 79.06 178 GLY A O 1
ATOM 1358 N N . PRO A 1 179 ? -2.410 -18.326 15.308 1.00 73.81 179 PRO A N 1
ATOM 1359 C CA . PRO A 1 179 ? -3.000 -19.596 14.880 1.00 73.81 179 PRO A CA 1
ATOM 1360 C C . PRO A 1 179 ? -3.124 -19.752 13.354 1.00 73.81 179 PRO A C 1
ATOM 1362 O O . PRO A 1 179 ? -3.056 -20.867 12.839 1.00 73.81 179 PRO A O 1
ATOM 1365 N N . SER A 1 180 ? -3.267 -18.651 12.611 1.00 72.88 180 SER A N 1
ATOM 1366 C CA . SER A 1 180 ? -3.341 -18.670 11.141 1.00 72.88 180 SER A CA 1
ATOM 1367 C C . SER A 1 180 ? -1.997 -19.055 10.511 1.00 72.88 180 SER A C 1
ATOM 1369 O O . SER A 1 180 ? -1.955 -19.778 9.516 1.00 72.88 180 SER A O 1
ATOM 1371 N N . VAL A 1 181 ? -0.883 -18.646 11.127 1.00 76.50 181 VAL A N 1
ATOM 1372 C CA . VAL A 1 181 ? 0.463 -19.088 10.728 1.00 76.50 181 VAL A CA 1
ATOM 1373 C C . VAL A 1 181 ? 0.643 -20.582 11.004 1.00 76.50 181 VAL A C 1
ATOM 1375 O O . VAL A 1 181 ? 1.182 -21.292 10.160 1.00 76.50 181 VAL A O 1
ATOM 1378 N N . MET A 1 182 ? 0.119 -21.106 12.117 1.00 68.81 182 MET A N 1
ATOM 1379 C CA . MET A 1 182 ? 0.133 -22.553 12.380 1.00 68.81 182 MET A CA 1
ATOM 1380 C C . MET A 1 182 ? -0.716 -23.331 11.364 1.00 68.81 182 MET A C 1
ATOM 1382 O O . MET A 1 182 ? -0.297 -24.386 10.891 1.00 68.81 182 MET A O 1
ATOM 1386 N N . ALA A 1 183 ? -1.866 -22.785 10.957 1.00 70.25 183 ALA A N 1
ATOM 1387 C CA . ALA A 1 183 ? -2.697 -23.371 9.907 1.00 70.25 183 ALA A CA 1
ATOM 1388 C C . ALA A 1 183 ? -2.002 -23.381 8.531 1.00 70.25 183 ALA A C 1
ATOM 1390 O O . ALA A 1 183 ? -2.290 -24.249 7.711 1.00 70.25 183 ALA A O 1
ATOM 1391 N N . SER A 1 184 ? -1.037 -22.489 8.277 1.00 73.12 184 SER A N 1
ATOM 1392 C CA . SER A 1 184 ? -0.270 -22.494 7.021 1.00 73.12 184 SER A CA 1
ATOM 1393 C C . SER A 1 184 ? 0.593 -23.754 6.840 1.00 73.12 184 SER A C 1
ATOM 1395 O O . SER A 1 184 ? 0.849 -24.154 5.703 1.00 73.12 184 SER A O 1
ATOM 1397 N N . ALA A 1 185 ? 0.954 -24.438 7.935 1.00 73.25 185 ALA A N 1
ATOM 1398 C CA . ALA A 1 185 ? 1.629 -25.737 7.896 1.00 73.25 185 ALA A CA 1
ATOM 1399 C C . ALA A 1 185 ? 0.711 -26.870 7.390 1.00 73.25 185 ALA A C 1
ATOM 1401 O O . ALA A 1 185 ? 1.195 -27.897 6.917 1.00 73.25 185 ALA A O 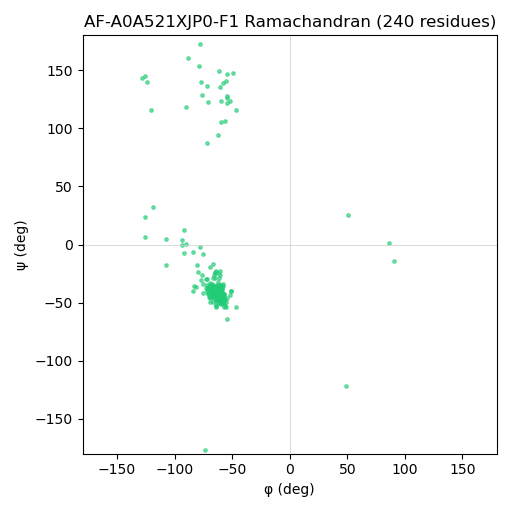1
ATOM 1402 N N . ALA A 1 186 ? -0.613 -26.677 7.425 1.00 73.56 186 ALA A N 1
ATOM 1403 C CA . ALA A 1 186 ? -1.594 -27.633 6.917 1.00 73.56 186 ALA A CA 1
ATOM 1404 C C . ALA A 1 186 ? -1.731 -27.610 5.382 1.00 73.56 186 ALA A C 1
ATOM 1406 O O . ALA A 1 186 ? -2.474 -28.418 4.831 1.00 73.56 186 ALA A O 1
ATOM 1407 N N . GLN A 1 187 ? -1.014 -26.731 4.669 1.00 75.00 187 GLN A N 1
ATOM 1408 C CA . GLN A 1 187 ? -1.069 -26.652 3.200 1.00 75.00 187 GLN A CA 1
ATOM 1409 C C . GLN A 1 187 ? -0.506 -27.890 2.487 1.00 75.00 187 GLN A C 1
ATOM 1411 O O . GLN A 1 187 ? -0.791 -28.098 1.313 1.00 75.00 187 GLN A O 1
ATOM 1416 N N . ALA A 1 188 ? 0.257 -28.731 3.190 1.00 81.62 188 ALA A N 1
ATOM 1417 C CA . ALA A 1 188 ? 0.685 -30.033 2.681 1.00 81.62 188 ALA A CA 1
ATOM 1418 C C . ALA A 1 188 ? -0.440 -31.093 2.695 1.00 81.62 188 ALA A C 1
ATOM 1420 O O . ALA A 1 188 ? -0.253 -32.193 2.177 1.00 81.62 188 ALA A O 1
ATOM 1421 N N . LEU A 1 189 ? -1.595 -30.792 3.303 1.00 85.19 189 LEU A N 1
ATOM 1422 C CA . LEU A 1 189 ? -2.740 -31.696 3.382 1.00 85.19 189 LEU A CA 1
ATOM 1423 C C . LEU A 1 189 ? -3.669 -31.551 2.165 1.00 85.19 189 LEU A C 1
ATOM 1425 O O . LEU A 1 189 ? -3.688 -30.509 1.508 1.00 85.19 189 LEU A O 1
ATOM 1429 N N . PRO A 1 190 ? -4.515 -32.562 1.890 1.00 92.25 190 PRO A N 1
ATOM 1430 C CA . PRO A 1 190 ? -5.586 -32.441 0.907 1.00 92.25 190 PRO A CA 1
ATOM 1431 C C . PRO A 1 190 ? -6.494 -31.235 1.185 1.00 92.25 190 PRO A C 1
ATOM 1433 O O . PRO A 1 190 ? -6.783 -30.919 2.341 1.00 92.25 190 PRO A O 1
ATOM 1436 N N . ALA A 1 191 ? -7.012 -30.611 0.121 1.00 87.94 191 ALA A N 1
ATOM 1437 C CA . ALA A 1 191 ? -7.753 -29.346 0.190 1.00 87.94 191 ALA A CA 1
ATOM 1438 C C . ALA A 1 191 ? -8.897 -29.340 1.222 1.00 87.94 191 ALA A C 1
ATOM 1440 O O . ALA A 1 191 ? -9.068 -28.363 1.946 1.00 87.94 191 ALA A O 1
ATOM 1441 N N . LEU A 1 192 ? -9.647 -30.443 1.341 1.00 89.44 192 LEU A N 1
ATOM 1442 C CA . LEU A 1 192 ? -10.741 -30.557 2.311 1.00 89.44 192 LEU A CA 1
ATOM 1443 C C . LEU A 1 192 ? -10.243 -30.531 3.767 1.00 89.44 192 LEU A C 1
ATOM 1445 O O . LEU A 1 192 ? -10.853 -29.888 4.621 1.00 89.44 192 LEU A O 1
ATOM 1449 N N . ALA A 1 193 ? -9.127 -31.203 4.055 1.00 87.56 193 ALA A N 1
ATOM 1450 C CA . ALA A 1 193 ? -8.526 -31.226 5.386 1.00 87.56 193 ALA A CA 1
ATOM 1451 C C . ALA A 1 193 ? -7.947 -29.853 5.752 1.00 87.56 193 ALA A C 1
ATOM 1453 O O . ALA A 1 193 ? -8.216 -29.348 6.842 1.00 87.56 193 ALA A O 1
ATOM 1454 N N . ALA A 1 194 ? -7.238 -29.211 4.818 1.00 86.62 194 ALA A N 1
ATOM 1455 C CA . ALA A 1 194 ? -6.728 -27.854 4.999 1.00 86.62 194 ALA A CA 1
ATOM 1456 C C . ALA A 1 194 ? -7.864 -26.844 5.250 1.00 86.62 194 ALA A C 1
ATOM 1458 O O . ALA A 1 194 ? -7.790 -26.061 6.197 1.00 86.62 194 ALA A O 1
ATOM 1459 N N . ALA A 1 195 ? -8.949 -26.906 4.467 1.00 86.38 195 ALA A N 1
ATOM 1460 C CA . ALA A 1 195 ? -10.119 -26.049 4.652 1.00 86.38 195 ALA A CA 1
ATOM 1461 C C . ALA A 1 195 ? -10.791 -26.276 6.014 1.00 86.38 195 ALA A C 1
ATOM 1463 O O . ALA A 1 195 ? -11.137 -25.315 6.692 1.00 86.38 195 ALA A O 1
ATOM 1464 N N . THR A 1 196 ? -10.913 -27.531 6.455 1.00 88.62 196 THR A N 1
ATOM 1465 C CA . THR A 1 196 ? -11.526 -27.868 7.749 1.00 88.62 196 THR A CA 1
ATOM 1466 C C . THR A 1 196 ? -10.702 -27.323 8.917 1.00 88.62 196 THR A C 1
ATOM 1468 O O . THR A 1 196 ? -11.260 -26.733 9.841 1.00 88.62 196 THR A O 1
ATOM 1471 N N . ILE A 1 197 ? -9.372 -27.455 8.860 1.00 85.50 197 ILE A N 1
ATOM 1472 C CA . ILE A 1 197 ? -8.458 -26.893 9.867 1.00 85.50 197 ILE A CA 1
ATOM 1473 C C . ILE A 1 197 ? -8.544 -25.364 9.876 1.00 85.50 197 ILE A C 1
ATOM 1475 O O . ILE A 1 197 ? -8.672 -24.764 10.943 1.00 85.50 197 ILE A O 1
ATOM 1479 N N . ALA A 1 198 ? -8.527 -24.729 8.701 1.00 85.06 198 ALA A N 1
ATOM 1480 C CA . ALA A 1 198 ? -8.643 -23.279 8.584 1.00 85.06 198 ALA A CA 1
ATOM 1481 C C . ALA A 1 198 ? -9.986 -22.762 9.130 1.00 85.06 198 ALA A C 1
ATOM 1483 O O . ALA A 1 198 ? -10.011 -21.783 9.876 1.00 85.06 198 ALA A O 1
ATOM 1484 N N . SER A 1 199 ? -11.099 -23.434 8.821 1.00 87.25 199 SER A N 1
ATOM 1485 C CA . SER A 1 199 ? -12.421 -23.081 9.346 1.00 87.25 199 SER A CA 1
ATOM 1486 C C . SER A 1 199 ? -12.520 -23.277 10.859 1.00 87.25 199 SER A C 1
ATOM 1488 O O . SER A 1 199 ? -13.072 -22.415 11.539 1.00 87.25 199 SER A O 1
ATOM 1490 N N . ALA A 1 200 ? -11.956 -24.361 11.402 1.00 86.38 200 ALA A N 1
ATOM 1491 C CA . ALA A 1 200 ? -11.917 -24.594 12.845 1.00 86.38 200 ALA A CA 1
ATOM 1492 C C . ALA A 1 200 ? -11.094 -23.517 13.573 1.00 86.38 200 ALA A C 1
ATOM 1494 O O . ALA A 1 200 ? -11.529 -22.993 14.599 1.00 86.38 200 ALA A O 1
ATOM 1495 N N . ALA A 1 201 ? -9.946 -23.130 13.008 1.00 85.31 201 ALA A N 1
ATOM 1496 C CA . ALA A 1 201 ? -9.142 -22.029 13.526 1.00 85.31 201 ALA A CA 1
ATOM 1497 C C . ALA A 1 201 ? -9.926 -20.706 13.488 1.00 85.31 201 ALA A C 1
ATOM 1499 O O . ALA A 1 201 ? -10.032 -20.025 14.506 1.00 85.31 201 ALA A O 1
ATOM 1500 N N . ALA A 1 202 ? -10.551 -20.367 12.357 1.00 85.50 202 ALA A N 1
ATOM 1501 C CA . ALA A 1 202 ? -11.353 -19.150 12.227 1.00 85.50 202 ALA A CA 1
ATOM 1502 C C . ALA A 1 202 ? -12.516 -19.100 13.235 1.00 85.50 202 ALA A C 1
ATOM 1504 O O . ALA A 1 202 ? -12.741 -18.061 13.859 1.00 85.50 202 ALA A O 1
ATOM 1505 N N . ALA A 1 203 ? -13.209 -20.222 13.450 1.00 88.25 203 ALA A N 1
ATOM 1506 C CA . ALA A 1 203 ? -14.306 -20.327 14.411 1.00 88.25 203 ALA A CA 1
ATOM 1507 C C . ALA A 1 203 ? -13.870 -20.049 15.860 1.00 88.25 203 ALA A C 1
ATOM 1509 O O . ALA A 1 203 ? -14.669 -19.551 16.650 1.00 88.25 203 ALA A O 1
ATOM 1510 N N . LEU A 1 204 ? -12.608 -20.326 16.204 1.00 84.81 204 LEU A N 1
ATOM 1511 C CA . LEU A 1 204 ? -12.052 -20.033 17.526 1.00 84.81 204 LEU A CA 1
ATOM 1512 C C . LEU A 1 204 ? -11.578 -18.576 17.653 1.00 84.81 204 LEU A C 1
ATOM 1514 O O . LEU A 1 204 ? -11.707 -17.957 18.708 1.00 84.81 204 LEU A O 1
ATOM 1518 N N . ILE A 1 205 ? -11.030 -18.024 16.572 1.00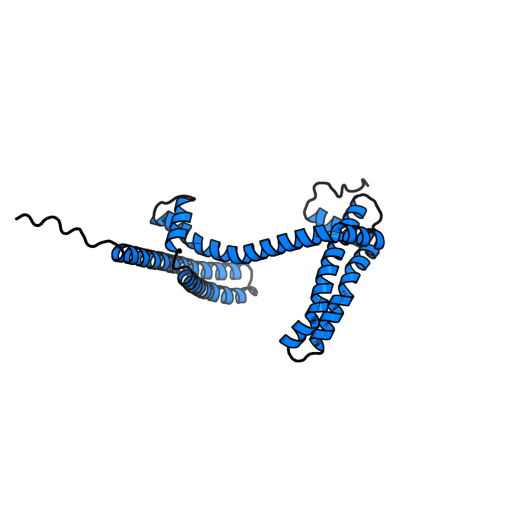 88.75 205 ILE A N 1
ATOM 1519 C CA . ILE A 1 205 ? -10.346 -16.728 16.580 1.00 88.75 205 ILE A CA 1
ATOM 1520 C C . ILE A 1 205 ? -11.324 -15.556 16.444 1.00 88.75 205 ILE A C 1
ATOM 1522 O O . ILE A 1 205 ? -11.156 -14.534 17.114 1.00 88.75 205 ILE A O 1
ATOM 1526 N N . ILE A 1 206 ? -12.354 -15.692 15.601 1.00 89.38 206 ILE A N 1
ATOM 1527 C CA . ILE A 1 206 ? -13.327 -14.618 15.346 1.00 89.38 206 ILE A CA 1
ATOM 1528 C C . ILE A 1 206 ? -14.021 -14.162 16.644 1.00 89.38 206 ILE A C 1
ATOM 1530 O O . ILE A 1 206 ? -14.015 -12.955 16.902 1.00 89.38 206 ILE A O 1
ATOM 1534 N N . PRO A 1 207 ? -14.560 -15.058 17.502 1.00 92.38 207 PRO A N 1
ATOM 1535 C CA . PRO A 1 207 ? -15.211 -14.642 18.745 1.00 92.38 207 PRO A CA 1
ATOM 1536 C C . PRO A 1 207 ? -14.271 -13.875 19.676 1.00 92.38 207 PRO A C 1
ATOM 1538 O O . PRO A 1 207 ? -14.669 -12.861 20.247 1.00 92.38 207 PRO A O 1
ATOM 1541 N N . PHE A 1 208 ? -13.012 -14.314 19.788 1.00 92.06 208 PHE A N 1
ATOM 1542 C CA . PHE A 1 208 ? -12.000 -13.617 20.580 1.00 92.06 208 PHE A CA 1
ATOM 1543 C C . PHE A 1 208 ? -11.734 -12.206 20.041 1.00 92.06 208 PHE A C 1
ATOM 1545 O O . PHE A 1 208 ? -11.760 -11.245 20.810 1.00 92.06 208 PHE A O 1
ATOM 1552 N N . GLY A 1 209 ? -11.521 -12.066 18.728 1.00 92.12 209 GLY A N 1
ATOM 1553 C CA . GLY A 1 209 ? -11.257 -10.771 18.098 1.00 92.12 209 GLY A CA 1
ATOM 1554 C C . GLY A 1 209 ? -12.403 -9.779 18.305 1.00 92.12 209 GLY A C 1
ATOM 1555 O O . GLY A 1 209 ? -12.169 -8.645 18.727 1.00 92.12 209 GLY A O 1
ATOM 1556 N N . VAL A 1 210 ? -13.644 -10.230 18.095 1.00 94.19 210 VAL A N 1
ATOM 1557 C CA . VAL A 1 210 ? -14.845 -9.407 18.308 1.00 94.19 210 VAL A CA 1
ATOM 1558 C C . VAL A 1 210 ? -14.995 -9.026 19.781 1.00 94.19 210 VAL A C 1
ATOM 1560 O O . VAL A 1 210 ? -15.248 -7.858 20.082 1.00 94.19 210 VAL A O 1
ATOM 1563 N N . ALA A 1 211 ? -14.798 -9.963 20.711 1.00 95.31 211 ALA A N 1
ATOM 1564 C CA . ALA A 1 211 ? -14.869 -9.678 22.143 1.00 95.31 211 ALA A CA 1
ATOM 1565 C C . ALA A 1 211 ? -13.804 -8.655 22.571 1.00 95.31 211 ALA A C 1
ATOM 1567 O O . ALA A 1 211 ? -14.132 -7.662 23.220 1.00 95.31 211 ALA A O 1
ATOM 1568 N N . ALA A 1 212 ? -12.550 -8.836 22.149 1.00 95.50 212 ALA A N 1
ATOM 1569 C CA . ALA A 1 212 ? -11.454 -7.927 22.473 1.00 95.50 212 ALA A CA 1
ATOM 1570 C C . ALA A 1 212 ? -11.688 -6.510 21.922 1.00 95.50 212 ALA A C 1
ATOM 1572 O O . ALA A 1 212 ? -11.487 -5.526 22.635 1.00 95.50 212 ALA A O 1
ATOM 1573 N N . GLN A 1 213 ? -12.165 -6.389 20.680 1.00 94.88 213 GLN A N 1
ATOM 1574 C CA . GLN A 1 213 ? -12.510 -5.095 20.082 1.00 94.88 213 GLN A CA 1
ATOM 1575 C C . GLN A 1 213 ? -13.714 -4.440 20.768 1.00 94.88 213 GLN A C 1
ATOM 1577 O O . GLN A 1 213 ? -13.708 -3.228 20.970 1.00 94.88 213 GLN A O 1
ATOM 1582 N N . THR A 1 214 ? -14.705 -5.225 21.194 1.00 96.44 214 THR A N 1
ATOM 1583 C CA . THR A 1 214 ? -15.853 -4.721 21.966 1.00 96.44 214 THR A CA 1
ATOM 1584 C C . THR A 1 214 ? -15.415 -4.176 23.326 1.00 96.44 214 THR A C 1
ATOM 1586 O O . THR A 1 214 ? -15.819 -3.085 23.717 1.00 96.44 214 THR A O 1
ATOM 1589 N N . LEU A 1 215 ? -14.535 -4.887 24.035 1.00 96.31 215 LEU A N 1
ATOM 1590 C CA . LEU A 1 215 ? -13.982 -4.410 25.306 1.00 96.31 215 LEU A CA 1
ATOM 1591 C C . LEU A 1 215 ? -13.135 -3.146 25.123 1.00 96.31 215 LEU A C 1
ATOM 1593 O O . LEU A 1 215 ? -13.233 -2.222 25.927 1.00 96.31 215 LEU A O 1
ATOM 1597 N N . LEU A 1 216 ? -12.347 -3.071 24.048 1.00 96.31 216 LEU A N 1
ATOM 1598 C CA . LEU A 1 216 ? -11.600 -1.861 23.705 1.00 96.31 216 LEU A CA 1
ATOM 1599 C C . LEU A 1 216 ? -12.539 -0.684 23.407 1.00 96.31 216 LEU A C 1
ATOM 1601 O O . LEU A 1 216 ? -12.279 0.431 23.853 1.00 96.31 216 LEU A O 1
ATOM 1605 N N . TYR A 1 217 ? -13.643 -0.925 22.698 1.00 95.56 217 TYR A N 1
ATOM 1606 C CA . TYR A 1 217 ? -14.670 0.085 22.456 1.00 95.56 217 TYR A CA 1
ATOM 1607 C C . TYR A 1 217 ? -15.238 0.642 23.768 1.00 95.56 217 TYR A C 1
ATOM 1609 O O . TYR A 1 217 ? -15.297 1.860 23.949 1.00 95.56 217 TYR A O 1
ATOM 1617 N N . TYR A 1 218 ? -15.584 -0.241 24.710 1.00 96.06 218 TYR A N 1
ATOM 1618 C CA . TYR A 1 218 ? -16.065 0.157 26.032 1.00 96.06 218 TYR A CA 1
ATOM 1619 C C . TYR A 1 218 ? -15.006 0.906 26.855 1.00 96.06 218 TYR A C 1
ATOM 1621 O O . TYR A 1 218 ? -15.339 1.937 27.436 1.00 96.06 218 TYR A O 1
ATOM 1629 N N . ASP A 1 219 ? -13.737 0.472 26.860 1.00 96.19 219 ASP A N 1
ATOM 1630 C CA . ASP A 1 219 ? -12.635 1.188 27.541 1.00 96.19 219 ASP A CA 1
ATOM 1631 C C . ASP A 1 219 ? -12.473 2.614 26.997 1.00 96.19 219 ASP A C 1
ATOM 1633 O O . ASP A 1 219 ? -12.377 3.571 27.767 1.00 96.19 219 ASP A O 1
ATOM 1637 N N . LEU A 1 220 ? -12.478 2.780 25.671 1.00 94.44 220 LEU A N 1
ATOM 1638 C CA . LEU A 1 220 ? -12.341 4.097 25.044 1.00 94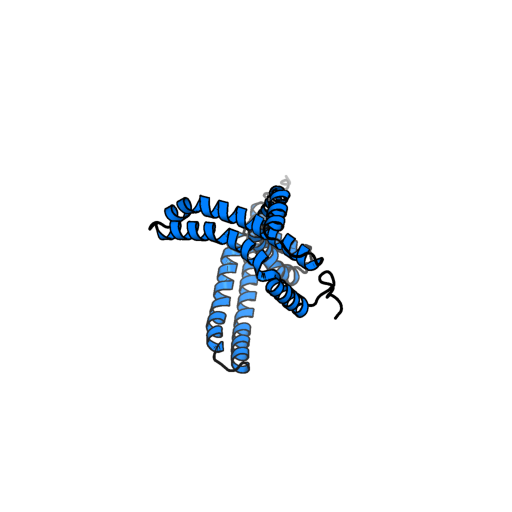.44 220 LEU A CA 1
ATOM 1639 C C . LEU A 1 220 ? -13.521 5.012 25.378 1.00 94.44 220 LEU A C 1
ATOM 1641 O O . LEU A 1 220 ? -13.320 6.195 25.664 1.00 94.44 220 LEU A O 1
ATOM 1645 N N . ARG A 1 221 ? -14.741 4.470 25.372 1.00 93.12 221 ARG A N 1
ATOM 1646 C CA . ARG A 1 221 ? -15.948 5.227 25.703 1.00 93.12 221 ARG A CA 1
ATOM 1647 C C . ARG A 1 221 ? -15.970 5.651 27.172 1.00 93.12 221 ARG A C 1
ATOM 1649 O O . ARG A 1 221 ? -16.112 6.842 27.437 1.00 93.12 221 ARG A O 1
ATOM 1656 N N . ALA A 1 222 ? -15.714 4.726 28.097 1.00 94.50 222 ALA A N 1
ATOM 1657 C CA . ALA A 1 222 ? -15.674 5.009 29.532 1.00 94.50 222 ALA A CA 1
ATOM 1658 C C . ALA A 1 222 ? -14.626 6.079 29.883 1.00 94.50 222 ALA A C 1
ATOM 1660 O O . ALA A 1 222 ? -14.895 7.002 30.648 1.00 94.50 222 ALA A O 1
ATOM 1661 N N . ARG A 1 223 ? -13.435 6.021 29.268 1.00 93.00 223 ARG A N 1
ATOM 1662 C CA . ARG A 1 223 ? -12.400 7.058 29.442 1.00 93.00 223 ARG A CA 1
ATOM 1663 C C . ARG A 1 223 ? -12.868 8.427 28.975 1.00 93.00 223 ARG A C 1
ATOM 1665 O O . ARG A 1 223 ? -12.547 9.434 29.597 1.00 93.00 223 ARG A O 1
ATOM 1672 N N . LYS A 1 224 ? -13.582 8.472 27.855 1.00 92.00 224 LYS A N 1
ATOM 1673 C CA . LYS A 1 224 ? -14.051 9.726 27.274 1.00 92.00 224 LYS A CA 1
ATOM 1674 C C . LYS A 1 224 ? -15.173 10.350 28.105 1.00 92.00 224 LYS A C 1
ATOM 1676 O O . LYS A 1 224 ? -15.174 11.563 28.278 1.00 92.00 224 LYS A O 1
ATOM 1681 N N . GLU A 1 225 ? -16.072 9.529 28.639 1.00 91.88 225 GLU A N 1
ATOM 1682 C CA . GLU A 1 225 ? -17.117 9.952 29.579 1.00 91.88 225 GLU A CA 1
ATOM 1683 C C . GLU A 1 225 ? -16.495 10.498 30.877 1.00 91.88 225 GLU A C 1
ATOM 1685 O O . GLU A 1 225 ? -16.812 11.618 31.268 1.00 91.88 225 GLU A O 1
ATOM 1690 N N . ALA A 1 226 ? -15.508 9.802 31.453 1.00 91.75 226 ALA A N 1
ATOM 1691 C CA . ALA A 1 226 ? -14.788 10.272 32.643 1.00 91.75 226 ALA A CA 1
ATOM 1692 C C . ALA A 1 226 ? -14.058 11.613 32.421 1.00 91.75 226 ALA A C 1
ATOM 1694 O O . ALA A 1 226 ? -14.040 12.475 33.298 1.00 91.75 226 ALA A O 1
ATOM 1695 N N . LEU A 1 227 ? -13.466 11.819 31.238 1.00 90.25 227 LEU A N 1
ATOM 1696 C CA . LEU A 1 227 ? -12.841 13.097 30.877 1.00 90.25 227 LEU A CA 1
ATOM 1697 C C . LEU A 1 227 ? -13.868 14.226 30.711 1.00 90.25 227 LEU A C 1
ATOM 1699 O O . LEU A 1 227 ? -13.554 15.374 31.015 1.00 90.25 227 LEU A O 1
ATOM 1703 N N . ALA A 1 228 ? -15.068 13.919 30.215 1.00 89.94 228 ALA A N 1
ATOM 1704 C CA . ALA A 1 228 ? -16.139 14.899 30.069 1.00 89.94 228 ALA A CA 1
ATOM 1705 C C . ALA A 1 228 ? -16.718 15.312 31.431 1.00 89.94 228 ALA A C 1
ATOM 1707 O O . ALA A 1 228 ? -16.931 16.499 31.659 1.00 89.94 228 ALA A O 1
ATOM 1708 N N . GLU A 1 229 ? -16.911 14.355 32.342 1.00 91.12 229 GLU A N 1
ATOM 1709 C CA . GLU A 1 229 ? -17.369 14.609 33.713 1.00 91.12 229 GLU A CA 1
ATOM 1710 C C . GLU A 1 229 ? -16.354 15.451 34.498 1.00 91.12 229 GLU A C 1
ATOM 1712 O O . GLU A 1 229 ? -16.722 16.447 35.115 1.00 91.12 229 GLU A O 1
ATOM 1717 N N . ALA A 1 230 ? -15.060 15.134 34.388 1.00 89.62 230 ALA A N 1
ATOM 1718 C CA . ALA A 1 230 ? -13.995 15.912 35.023 1.00 89.62 230 ALA A CA 1
ATOM 1719 C C . ALA A 1 230 ? -13.868 17.353 34.485 1.00 89.62 230 ALA A C 1
ATOM 1721 O O . ALA A 1 230 ? -13.304 18.213 35.160 1.00 89.62 230 ALA A O 1
ATOM 1722 N N . ALA A 1 231 ? -14.353 17.616 33.269 1.00 88.75 231 ALA A N 1
ATOM 1723 C CA . ALA A 1 231 ? -14.340 18.940 32.652 1.00 88.75 231 ALA A CA 1
ATOM 1724 C C . ALA A 1 231 ? -15.619 19.754 32.927 1.00 88.75 231 ALA A C 1
ATOM 1726 O O . ALA A 1 231 ? -15.673 20.929 32.552 1.00 88.75 231 ALA A O 1
ATOM 1727 N N . ALA A 1 232 ? -16.646 19.157 33.541 1.00 86.31 232 ALA A N 1
ATOM 1728 C CA . ALA A 1 232 ? -17.889 19.852 33.851 1.00 86.31 232 ALA A CA 1
ATOM 1729 C C . ALA A 1 232 ? -17.675 20.862 34.999 1.00 86.31 232 ALA A C 1
ATOM 1731 O O . ALA A 1 232 ? -17.005 20.536 35.984 1.00 86.31 232 ALA A O 1
ATOM 1732 N N . PRO A 1 233 ? -18.217 22.091 34.901 1.00 81.00 233 PRO A N 1
ATOM 1733 C CA . PRO A 1 233 ? -18.152 23.049 35.999 1.00 81.00 233 PRO A CA 1
ATOM 1734 C C . PRO A 1 233 ? -18.873 22.494 37.238 1.00 81.00 233 PRO A C 1
ATOM 1736 O O . PRO A 1 233 ? -19.830 21.725 37.089 1.00 81.00 233 PRO A O 1
ATOM 1739 N N . PRO A 1 234 ? -18.432 22.861 38.459 1.00 78.56 234 PRO A N 1
ATOM 1740 C CA . PRO A 1 234 ? -19.121 22.451 39.675 1.00 78.56 234 PRO A CA 1
ATOM 1741 C C . PRO A 1 234 ? -20.591 22.879 39.586 1.00 78.56 234 PRO A C 1
ATOM 1743 O O . PRO A 1 234 ? -20.860 23.965 39.067 1.00 78.56 234 PRO A O 1
ATOM 1746 N N . PRO A 1 235 ? -21.538 22.042 40.049 1.00 76.25 235 PRO A N 1
ATOM 1747 C CA . PRO A 1 235 ? -22.948 22.393 40.013 1.00 76.25 235 PRO A CA 1
ATOM 1748 C C . PRO A 1 235 ? -23.125 23.731 40.725 1.00 76.25 235 PRO A C 1
ATOM 1750 O O . PRO A 1 235 ? -22.651 23.881 41.855 1.00 76.25 235 PRO A O 1
ATOM 1753 N N . ASP A 1 236 ? -23.750 24.693 40.036 1.00 71.50 236 ASP A N 1
ATOM 1754 C CA . ASP A 1 236 ? -24.070 26.001 40.598 1.00 71.50 236 ASP A CA 1
ATOM 1755 C C . ASP A 1 236 ? -24.682 25.767 41.977 1.00 71.50 236 ASP A C 1
ATOM 1757 O O . ASP A 1 236 ? -25.724 25.115 42.106 1.00 71.50 236 ASP A O 1
ATOM 1761 N N . ALA A 1 237 ? -24.000 26.244 43.018 1.00 63.09 237 ALA A N 1
ATOM 1762 C CA . ALA A 1 237 ? -24.584 26.325 44.340 1.00 63.09 237 ALA A CA 1
ATOM 1763 C C . ALA A 1 237 ? -25.767 27.285 44.201 1.00 63.09 237 ALA A C 1
ATOM 1765 O O . ALA A 1 237 ? -25.590 28.504 44.200 1.00 63.09 237 ALA A O 1
ATOM 1766 N N . GLY A 1 238 ? -26.955 26.720 43.969 1.00 67.19 238 GLY A N 1
ATOM 1767 C CA . GLY A 1 238 ? -28.202 27.466 43.897 1.00 67.19 238 GLY A CA 1
ATOM 1768 C C . GLY A 1 238 ? -28.313 28.377 45.119 1.00 67.19 238 GLY A C 1
ATOM 1769 O O . GLY A 1 238 ? -27.770 28.032 46.176 1.00 67.19 238 GLY A O 1
ATOM 1770 N N . PRO A 1 239 ? -28.942 29.557 44.971 1.00 62.09 239 PRO A N 1
ATOM 1771 C CA . PRO A 1 239 ? -28.954 30.566 46.017 1.00 62.09 239 PRO A CA 1
ATOM 1772 C C . PRO A 1 239 ? -29.417 29.923 47.320 1.00 62.09 239 PRO A C 1
ATOM 1774 O O . PRO A 1 239 ? -30.465 29.285 47.369 1.00 62.09 239 PRO A O 1
ATOM 1777 N N . ALA A 1 240 ? -28.577 30.033 48.350 1.00 60.50 240 ALA A N 1
ATOM 1778 C CA . ALA A 1 240 ? -28.943 29.633 49.692 1.00 60.50 240 ALA A CA 1
ATOM 1779 C C . ALA A 1 240 ? -30.150 30.483 50.089 1.00 60.50 240 ALA A C 1
ATOM 1781 O O . ALA A 1 240 ? -29.993 31.681 50.326 1.00 60.50 240 ALA A O 1
ATOM 1782 N N . ASP A 1 241 ? -31.333 29.871 50.089 1.00 62.94 241 ASP A N 1
ATOM 1783 C CA . ASP A 1 241 ? -32.545 30.470 50.628 1.00 62.94 241 ASP A CA 1
ATOM 1784 C C . ASP A 1 241 ? -32.255 30.855 52.089 1.00 62.94 241 ASP A C 1
ATOM 1786 O O . ASP A 1 241 ? -32.082 29.992 52.956 1.00 62.94 241 ASP A O 1
ATOM 1790 N N . GLN A 1 242 ? -32.109 32.163 52.317 1.00 56.06 242 GLN A N 1
ATOM 1791 C CA . GLN A 1 242 ? -32.074 32.816 53.626 1.00 56.06 242 GLN A CA 1
ATOM 1792 C C . GLN A 1 242 ? -33.417 33.489 53.877 1.00 56.06 242 GLN A C 1
ATOM 1794 O O . GLN A 1 242 ? -33.932 34.131 52.933 1.00 56.06 242 GLN A O 1
#